Protein AF-A0A933TA03-F1 (afdb_monomer_lite)

Radius of gyration: 26.17 Å; chains: 1; bounding box: 77×54×51 Å

Sequence (218 aa):
MRRMTSILCLAAALLAACGEETRNGQLTLAGSNPLKLADESGKVVEFLAGPTKVVFSAESSRRFKVSVSQGQDKQATFSGQAPAGSGWNFTLRGKDIGQQVDLASDHKVEFVGRPWRTIRDGGPCGFNGRMVIEEEYQTCNEDWRVDFADSASAQPVGTFRSKRDNLTCLIYSRDLYCRDYGPNPPYPPYPHYPRRLSSAEDSVKKLNDLGVSGIKFD

Structure (mmCIF, N/CA/C/O backbone):
data_AF-A0A933TA03-F1
#
_entry.id   AF-A0A933TA03-F1
#
loop_
_atom_site.group_PDB
_atom_site.id
_atom_site.type_symbol
_atom_site.label_atom_id
_atom_site.label_alt_id
_atom_site.label_comp_id
_atom_site.label_asym_id
_atom_site.label_entity_id
_atom_site.label_seq_id
_atom_site.pdbx_PDB_ins_code
_atom_site.Cartn_x
_atom_site.Cartn_y
_atom_site.Cartn_z
_atom_site.occupancy
_atom_site.B_iso_or_equiv
_atom_site.auth_seq_id
_atom_site.auth_comp_id
_atom_site.auth_asym_id
_atom_site.auth_atom_id
_atom_site.pdbx_PDB_model_num
ATOM 1 N N . MET A 1 1 ? 16.386 40.541 -5.235 1.00 29.45 1 MET A N 1
ATOM 2 C CA . MET A 1 1 ? 15.579 40.123 -6.406 1.00 29.45 1 MET A CA 1
ATOM 3 C C . MET A 1 1 ? 16.265 38.925 -7.058 1.00 29.45 1 MET A C 1
ATOM 5 O O . MET A 1 1 ? 17.446 39.060 -7.309 1.00 29.45 1 MET A O 1
ATOM 9 N N . ARG A 1 2 ? 15.533 37.805 -7.259 1.00 30.67 2 ARG A N 1
ATOM 10 C CA . ARG A 1 2 ? 15.624 36.771 -8.339 1.00 30.67 2 ARG A CA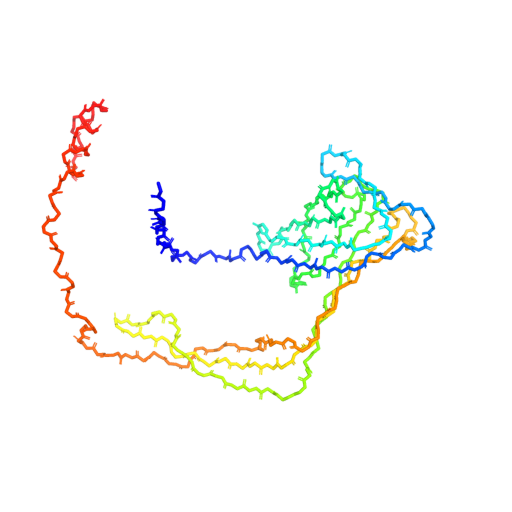 1
ATOM 11 C C . ARG A 1 2 ? 17.042 36.329 -8.803 1.00 30.67 2 ARG A C 1
ATOM 13 O O . ARG A 1 2 ? 17.803 37.172 -9.227 1.00 30.67 2 ARG A O 1
ATOM 20 N N . ARG A 1 3 ? 17.448 35.055 -8.924 1.00 24.83 3 ARG A N 1
ATOM 21 C CA . ARG A 1 3 ? 16.769 33.760 -9.152 1.00 24.83 3 ARG A CA 1
ATOM 22 C C . ARG A 1 3 ? 17.805 32.607 -9.058 1.00 24.83 3 ARG A C 1
ATOM 24 O O . ARG A 1 3 ? 18.937 32.786 -9.481 1.00 24.83 3 ARG A O 1
ATOM 31 N N . MET A 1 4 ? 17.307 31.433 -8.650 1.00 24.56 4 MET A N 1
ATOM 32 C CA . MET A 1 4 ? 17.626 30.062 -9.111 1.00 24.56 4 MET A CA 1
ATOM 33 C C . MET A 1 4 ? 18.979 29.398 -8.777 1.00 24.56 4 MET A C 1
ATOM 35 O O . MET A 1 4 ? 19.958 29.457 -9.511 1.00 24.56 4 MET A O 1
ATOM 39 N N . THR A 1 5 ? 18.913 28.626 -7.692 1.00 30.41 5 THR A N 1
ATOM 40 C CA . THR A 1 5 ? 19.699 27.443 -7.321 1.00 30.41 5 THR A CA 1
ATOM 41 C C . THR A 1 5 ? 19.665 26.346 -8.396 1.00 30.41 5 THR A C 1
ATOM 43 O O . THR A 1 5 ? 18.595 25.964 -8.861 1.00 30.41 5 THR A O 1
ATOM 46 N N . SER A 1 6 ? 20.830 25.791 -8.743 1.00 29.97 6 SER A N 1
ATOM 47 C CA . SER A 1 6 ? 20.962 24.535 -9.498 1.00 29.97 6 SER A CA 1
ATOM 48 C C . SER A 1 6 ? 21.699 23.517 -8.628 1.00 29.97 6 SER A C 1
ATOM 50 O O . SER A 1 6 ? 22.906 23.625 -8.427 1.00 29.97 6 SER A O 1
ATOM 52 N N . ILE A 1 7 ? 20.954 22.559 -8.077 1.00 32.94 7 ILE A N 1
ATOM 53 C CA . ILE A 1 7 ? 21.478 21.351 -7.430 1.00 32.94 7 ILE A CA 1
ATOM 54 C C . ILE A 1 7 ? 21.485 20.282 -8.522 1.00 32.94 7 ILE A C 1
ATOM 56 O O . ILE A 1 7 ? 20.420 19.899 -8.999 1.00 32.94 7 ILE A O 1
ATOM 60 N N . LEU A 1 8 ? 22.667 19.849 -8.963 1.00 30.67 8 LEU A N 1
ATOM 61 C CA . LEU A 1 8 ? 22.801 18.782 -9.953 1.00 30.67 8 LEU A CA 1
ATOM 62 C C . LEU A 1 8 ? 23.111 17.468 -9.239 1.00 30.67 8 LEU A C 1
ATOM 64 O O . LEU A 1 8 ? 24.121 17.330 -8.550 1.00 30.67 8 LEU A O 1
ATOM 68 N N . CYS A 1 9 ? 22.165 16.547 -9.399 1.00 26.70 9 CYS A N 1
ATOM 69 C CA . CYS A 1 9 ? 22.105 15.216 -8.829 1.00 26.70 9 CYS A CA 1
ATOM 70 C C . CYS A 1 9 ? 23.353 14.381 -9.130 1.00 26.70 9 CYS A C 1
ATOM 72 O O . CYS A 1 9 ? 23.682 14.123 -10.287 1.00 26.70 9 CYS A O 1
ATOM 74 N N . LEU A 1 10 ? 23.957 13.865 -8.064 1.00 28.89 10 LEU A N 1
ATOM 75 C CA . LEU A 1 10 ? 24.802 12.682 -8.085 1.00 28.89 10 LEU A CA 1
ATOM 76 C C . LEU A 1 10 ? 23.979 11.550 -7.450 1.00 28.89 10 LEU A C 1
ATOM 78 O O . LEU A 1 10 ? 23.719 11.590 -6.252 1.00 28.89 10 LEU A O 1
ATOM 82 N N . ALA A 1 11 ? 23.528 10.573 -8.235 1.00 26.27 11 ALA A N 1
ATOM 83 C CA . ALA A 1 11 ? 22.917 9.355 -7.699 1.00 26.27 11 ALA A CA 1
ATOM 84 C C . ALA A 1 11 ? 23.093 8.192 -8.683 1.00 26.27 11 ALA A C 1
ATOM 86 O O . ALA A 1 11 ? 22.160 7.761 -9.352 1.00 26.27 11 ALA A O 1
ATOM 87 N N . ALA A 1 12 ? 24.320 7.682 -8.764 1.00 29.64 12 ALA A N 1
ATOM 88 C CA . ALA A 1 12 ? 24.554 6.288 -9.108 1.00 29.64 12 ALA A CA 1
ATOM 89 C C . ALA A 1 12 ? 24.634 5.518 -7.786 1.00 29.64 12 ALA A C 1
ATOM 91 O O . ALA A 1 12 ? 25.703 5.350 -7.209 1.00 29.64 12 ALA A O 1
ATOM 92 N N . ALA A 1 13 ? 23.471 5.118 -7.283 1.00 25.44 13 ALA A N 1
ATOM 93 C CA . ALA A 1 13 ? 23.353 4.143 -6.218 1.00 25.44 13 ALA A CA 1
ATOM 94 C C . ALA A 1 13 ? 22.486 3.005 -6.757 1.00 25.44 13 ALA A C 1
ATOM 96 O O . ALA A 1 13 ? 21.284 3.170 -6.954 1.00 25.44 13 ALA A O 1
ATOM 97 N N . LEU A 1 14 ? 23.106 1.846 -6.990 1.00 29.50 14 LEU A N 1
ATOM 98 C CA . LEU A 1 14 ? 22.431 0.550 -6.936 1.00 29.50 14 LEU A CA 1
ATOM 99 C C . LEU A 1 14 ? 22.013 0.320 -5.476 1.00 29.50 14 LEU A C 1
ATOM 101 O O . LEU A 1 14 ? 22.598 -0.472 -4.747 1.00 29.50 14 LEU A O 1
ATOM 105 N N . LEU A 1 15 ? 21.034 1.095 -5.023 1.00 27.31 15 LEU A N 1
ATOM 106 C CA . LEU A 1 15 ? 20.207 0.725 -3.895 1.00 27.31 15 LEU A CA 1
ATOM 107 C C . LEU A 1 15 ? 19.152 -0.201 -4.483 1.00 27.31 15 LEU A C 1
ATOM 109 O O . LEU A 1 15 ? 18.519 0.141 -5.483 1.00 27.31 15 LEU A O 1
ATOM 113 N N . ALA A 1 16 ? 18.946 -1.360 -3.862 1.00 35.09 16 ALA A N 1
ATOM 114 C CA . ALA A 1 16 ? 17.617 -1.943 -3.855 1.00 35.09 16 ALA A CA 1
ATOM 115 C C . ALA A 1 16 ? 16.686 -0.789 -3.484 1.00 35.09 16 ALA A C 1
ATOM 117 O O . ALA A 1 16 ? 16.759 -0.288 -2.362 1.00 35.09 16 ALA A O 1
ATOM 118 N N . ALA A 1 17 ? 15.961 -0.255 -4.466 1.00 36.03 17 ALA A N 1
ATOM 119 C CA . ALA A 1 17 ? 15.061 0.844 -4.219 1.00 36.03 17 ALA A CA 1
ATOM 120 C C . ALA A 1 17 ? 14.064 0.296 -3.208 1.00 36.03 17 ALA A C 1
ATOM 122 O O . ALA A 1 17 ? 13.239 -0.557 -3.532 1.00 36.03 17 ALA A O 1
ATOM 123 N N . CYS A 1 18 ? 14.212 0.734 -1.963 1.00 48.22 18 CYS A N 1
ATOM 124 C CA . CYS A 1 18 ? 13.146 0.741 -0.994 1.00 48.22 18 CYS A CA 1
ATOM 125 C C . CYS A 1 18 ? 12.031 1.559 -1.646 1.00 48.22 18 CYS A C 1
ATOM 127 O O . CYS A 1 18 ? 12.030 2.786 -1.584 1.00 48.22 18 CYS A O 1
ATOM 129 N N . GLY A 1 19 ? 11.201 0.882 -2.440 1.00 66.06 19 GLY A N 1
ATOM 130 C CA . GLY A 1 19 ? 10.174 1.515 -3.241 1.00 66.06 19 GLY A CA 1
ATOM 131 C C . GLY A 1 19 ? 9.177 2.141 -2.290 1.00 66.06 19 GLY A C 1
ATOM 132 O O . GLY A 1 19 ? 8.655 1.457 -1.411 1.00 66.06 19 GLY A O 1
ATOM 133 N N . GLU A 1 20 ? 8.958 3.441 -2.428 1.00 76.00 20 GLU A N 1
ATOM 134 C CA . GLU A 1 20 ? 7.795 4.079 -1.838 1.00 76.00 20 GLU A CA 1
ATOM 135 C C . GLU A 1 20 ? 6.680 4.068 -2.879 1.00 76.00 20 GLU A C 1
ATOM 137 O O . GLU A 1 20 ? 6.852 4.517 -4.013 1.00 76.00 20 GLU A O 1
ATOM 142 N N . GLU A 1 21 ? 5.528 3.548 -2.488 1.00 82.62 21 GLU A N 1
ATOM 143 C CA . GLU A 1 21 ? 4.334 3.480 -3.300 1.00 82.62 21 GLU A CA 1
ATOM 144 C C . GLU A 1 21 ? 3.210 4.238 -2.603 1.00 82.62 21 GLU A C 1
ATOM 146 O O . GLU A 1 21 ? 2.818 3.940 -1.481 1.00 82.62 21 GLU A O 1
ATOM 151 N N . THR A 1 22 ? 2.669 5.246 -3.280 1.00 88.44 22 THR A N 1
ATOM 152 C CA . THR A 1 22 ? 1.564 6.053 -2.762 1.00 88.44 22 THR A CA 1
ATOM 153 C C . THR A 1 22 ? 0.273 5.738 -3.515 1.00 88.44 22 THR A C 1
ATOM 155 O O . THR A 1 22 ? 0.234 5.724 -4.751 1.00 88.44 22 THR A O 1
ATOM 158 N N . ARG A 1 23 ? -0.817 5.568 -2.762 1.00 90.56 23 ARG A N 1
ATOM 159 C CA . ARG A 1 23 ? -2.175 5.340 -3.261 1.00 90.56 23 ARG A CA 1
ATOM 160 C C . ARG A 1 23 ? -3.143 6.355 -2.672 1.00 90.56 23 ARG A C 1
ATOM 162 O O . ARG A 1 23 ? -3.188 6.561 -1.465 1.00 90.56 23 ARG A O 1
ATOM 169 N N . ASN A 1 24 ? -3.950 6.962 -3.534 1.00 93.75 24 ASN A N 1
ATOM 170 C CA . ASN A 1 24 ? -5.091 7.780 -3.130 1.00 93.75 24 ASN A CA 1
ATOM 171 C C . ASN A 1 24 ? -6.366 7.002 -3.436 1.00 93.75 24 ASN A C 1
ATOM 173 O O . ASN A 1 24 ? -6.471 6.383 -4.496 1.00 93.75 24 ASN A O 1
ATOM 177 N N . GLY A 1 25 ? -7.329 7.039 -2.533 1.00 94.25 25 GLY A N 1
ATOM 178 C CA . GLY A 1 25 ? -8.548 6.262 -2.669 1.00 94.25 25 GLY A CA 1
ATOM 179 C C . GLY A 1 25 ? -9.630 6.715 -1.705 1.00 94.25 25 GLY A C 1
ATOM 180 O O . GLY A 1 25 ? -9.548 7.783 -1.096 1.00 94.25 25 GLY A O 1
ATOM 181 N N . GLN A 1 26 ? -10.651 5.881 -1.575 1.00 96.19 26 GLN A N 1
ATOM 182 C CA . GLN A 1 26 ? -11.806 6.141 -0.732 1.00 96.19 26 GLN A CA 1
ATOM 183 C C . GLN A 1 26 ? -11.879 5.084 0.369 1.00 96.19 26 GLN A C 1
ATOM 185 O O . GLN A 1 26 ? -11.922 3.887 0.079 1.00 96.19 26 GLN A O 1
ATOM 190 N N . LEU A 1 27 ? -11.922 5.528 1.627 1.00 96.62 27 LEU A N 1
ATOM 191 C CA . LEU A 1 27 ? -12.270 4.679 2.762 1.00 96.62 27 LEU A CA 1
ATOM 192 C C . LEU A 1 27 ? -13.792 4.617 2.886 1.00 96.62 27 LEU A C 1
ATOM 194 O O . LEU A 1 27 ? -14.465 5.648 2.964 1.00 96.62 27 LEU A O 1
ATOM 198 N N . THR A 1 28 ? -14.320 3.401 2.920 1.00 96.38 28 THR A N 1
ATOM 199 C CA . THR A 1 28 ? -15.723 3.098 3.208 1.00 96.38 28 THR A CA 1
ATOM 200 C C . THR A 1 28 ? -15.783 2.332 4.520 1.00 96.38 28 THR A C 1
ATOM 202 O O . THR A 1 28 ? -14.994 1.412 4.720 1.00 96.38 28 THR A O 1
ATOM 205 N N . LEU A 1 29 ? -16.696 2.704 5.414 1.00 96.06 29 LEU A N 1
ATOM 206 C CA . LEU A 1 29 ? -16.880 2.033 6.700 1.00 96.06 29 LEU A CA 1
ATOM 207 C C . LEU A 1 29 ? -18.120 1.144 6.641 1.00 96.06 29 LEU A C 1
ATOM 209 O O . LEU A 1 29 ? -19.116 1.510 6.019 1.00 96.06 29 LEU A O 1
ATOM 213 N N . ALA A 1 30 ? -18.054 -0.023 7.280 1.00 93.31 30 ALA A N 1
ATOM 214 C CA . ALA A 1 30 ? -19.163 -0.976 7.315 1.00 93.31 30 ALA A CA 1
ATOM 215 C C . ALA A 1 30 ? -20.342 -0.488 8.187 1.00 93.31 30 ALA A C 1
ATOM 217 O O . ALA A 1 30 ? -21.447 -1.013 8.079 1.00 93.31 30 ALA A O 1
ATOM 218 N N . GLY A 1 31 ? -20.127 0.534 9.023 1.00 87.81 31 GLY A N 1
ATOM 219 C CA . GLY A 1 31 ? -21.156 1.183 9.834 1.00 87.81 31 GLY A CA 1
ATOM 220 C C . GLY A 1 31 ? -20.911 2.686 9.995 1.00 87.81 31 GLY A C 1
ATOM 221 O O . GLY A 1 31 ? -20.019 3.255 9.370 1.00 87.81 31 GLY A O 1
ATOM 222 N N . SER A 1 32 ? -21.697 3.333 10.857 1.00 81.81 32 SER A N 1
ATOM 223 C CA . SER A 1 32 ? -21.663 4.795 11.054 1.00 81.81 32 SER A CA 1
ATOM 224 C C . SER A 1 32 ? -20.585 5.289 12.028 1.00 81.81 32 SER A C 1
ATOM 226 O O . SER A 1 32 ? -20.480 6.491 12.264 1.00 81.81 32 SER A O 1
ATOM 228 N N . ASN A 1 33 ? -19.804 4.385 12.621 1.00 87.88 33 ASN A N 1
ATOM 229 C CA . ASN A 1 33 ? -18.791 4.730 13.616 1.00 87.88 33 ASN A CA 1
ATOM 230 C C . ASN A 1 33 ? -17.429 4.974 12.957 1.00 87.88 33 ASN A C 1
ATOM 232 O O . ASN A 1 33 ? -17.103 4.273 12.000 1.00 87.88 33 ASN A O 1
ATOM 236 N N . PRO A 1 34 ? -16.612 5.913 13.473 1.00 91.69 34 PRO A N 1
ATOM 237 C CA . PRO A 1 34 ? -15.247 6.095 12.998 1.00 91.69 34 PRO A CA 1
ATOM 238 C C . PRO A 1 34 ? -14.413 4.825 13.197 1.00 91.69 34 PRO A C 1
ATOM 240 O O . PRO A 1 34 ? -14.518 4.147 14.220 1.00 91.69 34 PRO A O 1
ATOM 243 N N . LEU A 1 35 ? -13.530 4.553 12.240 1.00 93.50 35 LEU A N 1
ATOM 244 C CA . LEU A 1 35 ? -12.478 3.553 12.369 1.00 93.50 35 LEU A CA 1
ATOM 245 C C . LEU A 1 35 ? -11.372 4.112 13.269 1.00 93.50 35 LEU A C 1
ATOM 247 O O . LEU A 1 35 ? -10.827 5.180 12.990 1.00 93.50 35 LEU A O 1
ATOM 251 N N . LYS A 1 36 ? -11.016 3.389 14.330 1.00 92.50 36 LYS A N 1
ATOM 252 C CA . LYS A 1 36 ? -9.945 3.787 15.251 1.00 92.50 36 LYS A CA 1
ATOM 253 C C . LYS A 1 36 ? -8.712 2.934 15.011 1.00 92.50 36 LYS A C 1
ATOM 255 O O . LYS A 1 36 ? -8.789 1.712 15.081 1.00 92.50 36 LYS A O 1
ATOM 260 N N . LEU A 1 37 ? -7.584 3.584 14.753 1.00 92.69 37 LEU A N 1
ATOM 261 C CA . LEU A 1 37 ? -6.282 2.936 14.615 1.00 92.69 37 LEU A CA 1
ATOM 262 C C . LEU A 1 37 ? -5.320 3.609 15.589 1.00 92.69 37 LEU A C 1
ATOM 264 O O . LEU A 1 37 ? -5.265 4.837 15.605 1.00 92.69 37 LEU A O 1
ATOM 268 N N . ALA A 1 38 ? -4.569 2.855 16.386 1.00 90.94 38 ALA A N 1
ATOM 269 C CA . ALA A 1 38 ? -3.429 3.413 17.102 1.00 90.94 38 ALA A CA 1
ATOM 270 C C . ALA A 1 38 ? -2.155 3.219 16.269 1.00 90.94 38 ALA A C 1
ATOM 272 O O . ALA A 1 38 ? -1.981 2.203 15.608 1.00 90.94 38 ALA A O 1
ATOM 273 N N . ASP A 1 39 ? -1.272 4.205 16.228 1.00 86.06 39 ASP A N 1
ATOM 274 C CA . ASP A 1 39 ? 0.023 4.029 15.568 1.00 86.06 39 ASP A CA 1
ATOM 275 C C . ASP A 1 39 ? 1.012 3.256 16.464 1.00 86.06 39 ASP A C 1
ATOM 277 O O . ASP A 1 39 ? 0.696 2.873 17.594 1.00 86.06 39 ASP A O 1
ATOM 281 N N . GLU A 1 40 ? 2.231 3.031 15.968 1.00 83.00 40 GLU A N 1
ATOM 282 C CA . GLU A 1 40 ? 3.327 2.389 16.719 1.00 83.00 40 GLU A CA 1
ATOM 283 C C . GLU A 1 40 ? 3.670 3.073 18.053 1.00 83.00 40 GLU A C 1
ATOM 285 O O . GLU A 1 40 ? 4.245 2.440 18.937 1.00 83.00 40 GLU A O 1
ATOM 290 N N . SER A 1 41 ? 3.330 4.357 18.218 1.00 86.38 41 SER A N 1
ATOM 291 C CA . SER A 1 41 ? 3.548 5.103 19.462 1.00 86.38 41 SER A CA 1
ATOM 292 C C . SER A 1 41 ? 2.402 4.944 20.469 1.00 86.38 41 SER A C 1
ATOM 294 O O . SER A 1 41 ? 2.466 5.488 21.570 1.00 86.38 41 SER A O 1
ATOM 296 N N . GLY A 1 42 ? 1.347 4.205 20.105 1.00 87.31 42 GLY A N 1
ATOM 297 C CA . GLY A 1 42 ? 0.127 4.051 20.896 1.00 87.31 42 GLY A CA 1
ATOM 298 C C . GLY A 1 42 ? -0.845 5.226 20.761 1.00 87.31 42 GLY A C 1
ATOM 299 O O . GLY A 1 42 ? -1.865 5.262 21.453 1.00 87.31 42 GLY A O 1
ATOM 300 N N . LYS A 1 43 ? -0.574 6.191 19.873 1.00 90.25 43 LYS A N 1
ATOM 301 C CA . LYS A 1 43 ? -1.475 7.319 19.631 1.00 90.25 43 LYS A CA 1
ATOM 302 C C . LYS A 1 43 ? -2.669 6.850 18.811 1.00 90.25 43 LYS A C 1
ATOM 304 O O . LYS A 1 43 ? -2.513 6.429 17.669 1.00 90.25 43 LYS A O 1
ATOM 309 N N . VAL A 1 44 ? -3.869 6.994 19.368 1.00 92.75 44 VAL A N 1
ATOM 310 C CA . VAL A 1 44 ? -5.128 6.684 18.677 1.00 92.75 44 VAL A CA 1
ATOM 311 C C . VAL A 1 44 ? -5.494 7.794 17.689 1.00 92.75 44 VAL A C 1
ATOM 313 O O . VAL A 1 44 ? -5.491 8.978 18.030 1.00 92.75 44 VAL A O 1
ATOM 316 N N . VAL A 1 45 ? -5.847 7.397 16.469 1.00 93.56 45 VAL A N 1
ATOM 317 C CA . VAL A 1 45 ? -6.292 8.250 15.365 1.00 93.56 45 VAL A CA 1
ATOM 318 C C . VAL A 1 45 ? -7.638 7.742 14.852 1.00 93.56 45 VAL A C 1
ATOM 320 O O . VAL A 1 45 ? -7.828 6.545 14.635 1.00 93.56 45 VAL A O 1
ATOM 323 N N . GLU A 1 46 ? -8.579 8.664 14.648 1.00 94.12 46 GLU A N 1
ATOM 324 C CA . GLU A 1 46 ? -9.944 8.349 14.221 1.00 94.12 46 GLU A CA 1
ATOM 325 C C . GLU A 1 46 ? -10.190 8.738 12.756 1.00 94.12 46 GLU A C 1
ATOM 327 O O . GLU A 1 46 ? -10.104 9.908 12.364 1.00 94.12 46 GLU A O 1
ATOM 332 N N . PHE A 1 47 ? -10.559 7.749 11.948 1.00 94.50 47 PHE A N 1
ATOM 333 C CA . PHE A 1 47 ? -10.852 7.872 10.526 1.00 94.50 47 PHE A CA 1
ATOM 334 C C . PHE A 1 47 ? -12.356 7.794 10.279 1.00 94.50 47 PHE A C 1
ATOM 336 O O . PHE A 1 47 ? -13.051 6.941 10.825 1.00 94.50 47 PHE A O 1
ATOM 343 N N . LEU A 1 48 ? -12.864 8.673 9.420 1.00 94.50 48 LEU A N 1
ATOM 344 C CA . LEU A 1 48 ? -14.240 8.613 8.923 1.00 94.50 48 LEU A CA 1
ATOM 345 C C . LEU A 1 48 ? -14.237 8.106 7.481 1.00 94.50 48 LEU A C 1
ATOM 347 O O . LEU A 1 48 ? -13.204 8.157 6.811 1.00 94.50 48 LEU A O 1
ATOM 351 N N . ALA A 1 49 ? -15.386 7.657 6.976 1.00 94.75 49 ALA A N 1
ATOM 352 C CA . ALA A 1 49 ? -15.521 7.380 5.548 1.00 94.75 49 ALA A CA 1
ATOM 353 C C . ALA A 1 49 ? -15.164 8.645 4.745 1.00 94.75 49 ALA A C 1
ATOM 355 O O . ALA A 1 49 ? -15.615 9.743 5.076 1.00 94.75 49 ALA A O 1
ATOM 356 N N . GLY A 1 50 ? -14.321 8.519 3.721 1.00 94.56 50 GLY A N 1
ATOM 357 C CA . GLY A 1 50 ? -13.816 9.693 3.014 1.00 94.56 50 GLY A CA 1
ATOM 358 C C . GLY A 1 50 ? -12.557 9.465 2.178 1.00 94.56 50 GLY A C 1
ATOM 359 O O . GLY A 1 50 ? -11.971 8.373 2.202 1.00 94.56 50 GLY A O 1
ATOM 360 N N . PRO A 1 51 ? -12.105 10.524 1.482 1.00 96.12 51 PRO A N 1
ATOM 361 C CA . PRO A 1 51 ? -10.828 10.537 0.787 1.00 96.12 51 PRO A CA 1
ATOM 362 C C . PRO A 1 51 ? -9.702 10.158 1.742 1.00 96.12 51 PRO A C 1
ATOM 364 O O . PRO A 1 51 ? -9.571 10.721 2.831 1.00 96.12 51 PRO A O 1
ATOM 367 N N . THR A 1 52 ? -8.918 9.171 1.338 1.00 96.75 52 THR A N 1
ATOM 368 C CA . THR A 1 52 ? -7.863 8.572 2.151 1.00 96.75 52 THR A CA 1
ATOM 369 C C . THR A 1 52 ? -6.644 8.338 1.273 1.00 96.75 52 THR A C 1
ATOM 371 O O . THR A 1 52 ? -6.754 8.054 0.078 1.00 96.75 52 THR A O 1
ATOM 374 N N . LYS A 1 53 ? -5.466 8.470 1.864 1.00 95.31 53 LYS A N 1
ATOM 375 C CA . LYS A 1 53 ? -4.185 8.165 1.244 1.00 95.31 53 LYS A CA 1
ATOM 376 C C . LYS A 1 53 ? -3.547 7.013 2.007 1.00 95.31 53 LYS A C 1
ATOM 378 O O . LYS A 1 53 ? -3.540 7.016 3.234 1.00 95.31 53 LYS A O 1
ATOM 383 N N . VAL A 1 54 ? -3.009 6.041 1.284 1.00 92.56 54 VAL A N 1
ATOM 384 C CA . VAL A 1 54 ? -2.196 4.962 1.844 1.00 92.56 54 VAL A CA 1
ATOM 385 C C . VAL A 1 54 ? -0.823 5.019 1.191 1.00 92.56 54 VAL A C 1
ATOM 387 O O . VAL A 1 54 ? -0.717 5.093 -0.032 1.00 92.56 54 VAL A O 1
ATOM 390 N N . VAL A 1 55 ? 0.226 5.049 2.003 1.00 91.00 55 VAL A N 1
ATOM 391 C CA . VAL A 1 55 ? 1.620 5.035 1.553 1.00 91.00 55 VAL A CA 1
ATOM 392 C C . VAL A 1 55 ? 2.259 3.751 2.045 1.00 91.00 55 VAL A C 1
ATOM 394 O O . VAL A 1 55 ? 2.190 3.456 3.235 1.00 91.00 55 VAL A O 1
ATOM 397 N N . PHE A 1 56 ? 2.876 3.011 1.137 1.00 86.31 56 PHE A N 1
ATOM 398 C CA . PHE A 1 56 ? 3.661 1.820 1.412 1.00 86.31 56 PHE A CA 1
ATOM 399 C C . PHE A 1 56 ? 5.128 2.151 1.172 1.00 86.31 56 PHE A C 1
ATOM 401 O O . PHE A 1 56 ? 5.474 2.730 0.147 1.00 86.31 56 PHE A O 1
ATOM 408 N N . SER A 1 57 ? 6.005 1.792 2.095 1.00 84.50 57 SER A N 1
ATOM 409 C CA . SER A 1 57 ? 7.444 2.007 1.947 1.00 84.50 57 SER A CA 1
ATOM 410 C C . SER A 1 57 ? 8.162 0.721 2.297 1.00 84.50 57 SER A C 1
ATOM 412 O O . SER A 1 57 ? 7.970 0.190 3.387 1.00 84.50 57 SER A O 1
ATOM 414 N N . ALA A 1 58 ? 8.989 0.198 1.400 1.00 80.81 58 ALA A N 1
ATOM 415 C CA . ALA A 1 58 ? 9.854 -0.919 1.751 1.00 80.81 58 ALA A CA 1
ATOM 416 C C . ALA A 1 58 ? 10.985 -0.408 2.659 1.00 80.81 58 ALA A C 1
ATOM 418 O O . ALA A 1 58 ? 11.573 0.633 2.396 1.00 80.81 58 ALA A O 1
ATOM 419 N N . GLU A 1 59 ? 11.298 -1.126 3.730 1.00 77.81 59 GLU A N 1
ATOM 420 C CA . GLU A 1 59 ? 12.472 -0.858 4.577 1.00 77.81 59 GLU A CA 1
ATOM 421 C C . GLU A 1 59 ? 13.598 -1.857 4.292 1.00 77.81 59 GLU A C 1
ATOM 423 O O . GLU A 1 59 ? 14.778 -1.574 4.478 1.00 77.81 59 GLU A O 1
ATOM 428 N N . SER A 1 60 ? 13.227 -3.054 3.840 1.00 74.81 60 SER A N 1
ATOM 429 C CA . SER A 1 60 ? 14.131 -4.079 3.329 1.00 74.81 60 SER A CA 1
ATOM 430 C C . SER A 1 60 ? 13.365 -4.990 2.367 1.00 74.81 60 SER A C 1
ATOM 432 O O . SER A 1 60 ? 12.206 -4.734 2.054 1.00 74.81 60 SER A O 1
ATOM 434 N N . SER A 1 61 ? 13.970 -6.100 1.934 1.00 70.69 61 SER A N 1
ATOM 435 C CA . SER A 1 61 ? 13.301 -7.086 1.070 1.00 70.69 61 SER A CA 1
ATOM 436 C C . SER A 1 61 ? 12.024 -7.689 1.668 1.00 70.69 61 SER A C 1
ATOM 438 O O . SER A 1 61 ? 11.250 -8.310 0.944 1.00 70.69 61 SER A O 1
ATOM 440 N N . ARG A 1 62 ? 11.812 -7.556 2.985 1.00 74.25 62 ARG A N 1
ATOM 441 C CA . ARG A 1 62 ? 10.638 -8.108 3.674 1.00 74.25 62 ARG A CA 1
ATOM 442 C C . ARG A 1 62 ? 9.969 -7.154 4.647 1.00 74.25 62 ARG A C 1
ATOM 444 O O . ARG A 1 62 ? 8.796 -7.362 4.934 1.00 74.25 62 ARG A O 1
ATOM 451 N N . ARG A 1 63 ? 10.686 -6.173 5.200 1.00 83.56 63 ARG A N 1
ATOM 452 C CA . ARG A 1 63 ? 10.096 -5.188 6.116 1.00 83.56 63 ARG A CA 1
ATOM 453 C C . ARG A 1 63 ? 9.502 -4.042 5.325 1.00 83.56 63 ARG A C 1
ATOM 455 O O . ARG A 1 63 ? 10.110 -3.593 4.356 1.00 83.56 63 ARG A O 1
ATOM 462 N N . PHE A 1 64 ? 8.344 -3.578 5.756 1.00 86.44 64 PHE A N 1
ATOM 463 C CA . PHE A 1 64 ? 7.658 -2.460 5.135 1.00 86.44 64 PHE A CA 1
ATOM 464 C C . PHE A 1 64 ? 7.020 -1.570 6.194 1.00 86.44 64 PHE A C 1
ATOM 466 O O . PHE A 1 64 ? 6.722 -2.011 7.303 1.00 86.44 64 PHE A O 1
ATOM 473 N N . LYS A 1 65 ? 6.746 -0.336 5.796 1.00 90.81 65 LYS A N 1
ATOM 474 C CA . LYS A 1 65 ? 5.952 0.635 6.527 1.00 90.81 65 LYS A CA 1
ATOM 475 C C . LYS A 1 65 ? 4.679 0.939 5.749 1.00 90.81 65 LYS A C 1
ATOM 477 O O . LYS A 1 65 ? 4.717 1.048 4.524 1.00 90.81 65 LYS A O 1
ATOM 482 N N . VAL A 1 66 ? 3.564 1.087 6.452 1.00 91.12 66 VAL A N 1
ATOM 483 C CA . VAL A 1 66 ? 2.283 1.539 5.901 1.00 91.12 66 VAL A CA 1
ATOM 484 C C . VAL A 1 66 ? 1.844 2.770 6.667 1.00 91.12 66 VAL A C 1
ATOM 486 O O . VAL A 1 66 ? 1.728 2.727 7.888 1.00 91.12 66 VAL A O 1
ATOM 489 N N . SER A 1 67 ? 1.556 3.856 5.963 1.00 93.38 67 SER A N 1
ATOM 490 C CA . SER A 1 67 ? 0.893 5.027 6.531 1.00 93.38 67 SER A CA 1
ATOM 491 C C . SER A 1 67 ? -0.488 5.175 5.918 1.00 93.38 67 SER A C 1
ATOM 493 O O . SER A 1 67 ? -0.612 5.279 4.701 1.00 93.38 67 SER A O 1
ATOM 495 N N . VAL A 1 68 ? -1.520 5.236 6.754 1.00 94.56 68 VAL A N 1
ATOM 496 C CA . VAL A 1 68 ? -2.891 5.563 6.349 1.00 94.56 68 VAL A CA 1
ATOM 497 C C . VAL A 1 68 ? -3.183 6.982 6.813 1.00 94.56 68 VAL A C 1
ATOM 499 O O . VAL A 1 68 ? -2.985 7.294 7.989 1.00 94.56 68 VAL A O 1
ATOM 502 N N . SER A 1 69 ? -3.641 7.854 5.915 1.00 96.25 69 SER A N 1
ATOM 503 C CA . SER A 1 69 ? -3.980 9.232 6.261 1.00 96.25 69 SER A CA 1
ATOM 504 C C . SER A 1 69 ? -5.267 9.750 5.627 1.00 96.25 69 SER A C 1
ATOM 506 O O . SER A 1 69 ? -5.609 9.438 4.489 1.00 96.25 69 SER A O 1
ATOM 508 N N . GLN A 1 70 ? -5.979 10.584 6.383 1.00 95.00 70 GLN A N 1
ATOM 509 C CA . GLN A 1 70 ? -7.144 11.351 5.948 1.00 95.00 70 GLN A CA 1
ATOM 510 C C . GLN A 1 70 ? -6.880 12.831 6.253 1.00 95.00 70 GLN A C 1
ATOM 512 O O . GLN A 1 70 ? -7.199 13.335 7.328 1.00 95.00 70 GLN A O 1
ATOM 517 N N . GLY A 1 71 ? -6.257 13.530 5.303 1.00 91.19 71 GLY A N 1
ATOM 518 C CA . GLY A 1 71 ? -5.742 14.883 5.530 1.00 91.19 71 GLY A CA 1
ATOM 519 C C . GLY A 1 71 ? -4.434 14.888 6.331 1.00 91.19 71 GLY A C 1
ATOM 520 O O . GLY A 1 71 ? -3.743 13.873 6.402 1.00 91.19 71 GLY A O 1
ATOM 521 N N . GLN A 1 72 ? -4.073 16.046 6.892 1.00 88.00 72 GLN A N 1
ATOM 522 C CA . GLN A 1 72 ? -2.799 16.231 7.603 1.00 88.00 72 GLN A CA 1
ATOM 523 C C . GLN A 1 72 ? -2.857 15.803 9.078 1.00 88.00 72 GLN A C 1
ATOM 525 O O . GLN A 1 72 ? -1.864 15.308 9.601 1.00 88.00 72 GLN A O 1
ATOM 530 N N . ASP A 1 73 ? -4.014 15.934 9.731 1.00 88.38 73 ASP A N 1
ATOM 531 C CA . ASP A 1 73 ? -4.134 15.701 11.180 1.00 88.38 73 ASP A CA 1
ATOM 532 C C . ASP A 1 73 ? -4.405 14.237 11.548 1.00 88.38 73 ASP A C 1
ATOM 534 O O . ASP A 1 73 ? -4.185 13.814 12.686 1.00 88.38 73 ASP A O 1
ATOM 538 N N . LYS A 1 74 ? -4.894 13.448 10.586 1.00 94.12 74 LYS A N 1
ATOM 539 C CA . LYS A 1 74 ? -5.256 12.043 10.780 1.00 94.12 74 LYS A CA 1
ATOM 540 C C . LYS A 1 74 ? -4.294 11.169 10.005 1.00 94.12 74 LYS A C 1
ATOM 542 O O . LYS A 1 74 ? -4.522 10.889 8.832 1.00 94.12 74 LYS A O 1
ATOM 547 N N . GLN A 1 75 ? -3.223 10.746 10.659 1.00 94.81 75 GLN A N 1
ATOM 548 C CA . GLN A 1 75 ? -2.248 9.828 10.090 1.00 94.81 75 GLN A CA 1
ATOM 549 C C . GLN A 1 75 ? -1.885 8.771 11.124 1.00 94.81 75 GLN A C 1
ATOM 551 O O . GLN A 1 75 ? -1.463 9.113 12.224 1.00 94.81 75 GLN A O 1
ATOM 556 N N . ALA A 1 76 ? -2.016 7.505 10.745 1.00 93.81 76 ALA A N 1
ATOM 557 C CA . ALA A 1 76 ? -1.528 6.372 11.514 1.00 93.81 76 ALA A CA 1
ATOM 558 C C . ALA A 1 76 ? -0.465 5.649 10.687 1.00 93.81 76 ALA A C 1
ATOM 560 O O . ALA A 1 76 ? -0.612 5.507 9.470 1.00 93.81 76 ALA A O 1
ATOM 561 N N . THR A 1 77 ? 0.625 5.246 11.335 1.00 93.69 77 THR A N 1
ATOM 562 C CA . THR A 1 77 ? 1.742 4.573 10.672 1.00 93.69 77 THR A CA 1
ATOM 563 C C . THR A 1 77 ? 2.092 3.291 11.404 1.00 93.69 77 THR A C 1
ATOM 565 O O . THR A 1 77 ? 2.104 3.263 12.634 1.00 93.69 77 THR A O 1
ATOM 568 N N . PHE A 1 78 ? 2.367 2.256 10.619 1.00 91.56 78 PHE A N 1
ATOM 569 C CA . PHE A 1 78 ? 2.588 0.895 11.074 1.00 91.56 78 PHE A CA 1
ATOM 570 C C . PHE A 1 78 ? 3.771 0.287 10.338 1.00 91.56 78 PHE A C 1
ATOM 572 O O . PHE A 1 78 ? 3.972 0.551 9.151 1.00 91.56 78 PHE A O 1
ATOM 579 N N . SER A 1 79 ? 4.473 -0.605 11.016 1.00 89.88 79 SER A N 1
ATOM 580 C CA . SER A 1 79 ? 5.577 -1.371 10.468 1.00 89.88 79 SER A CA 1
ATOM 581 C C . SER A 1 79 ? 5.187 -2.835 10.448 1.00 89.88 79 SER A C 1
ATOM 583 O O . SER A 1 79 ? 4.496 -3.340 11.335 1.00 89.88 79 SER A O 1
ATOM 585 N N . GLY A 1 80 ? 5.617 -3.516 9.400 1.00 86.06 80 GLY A N 1
ATOM 586 C CA . GLY A 1 80 ? 5.215 -4.872 9.105 1.00 86.06 80 GLY A CA 1
ATOM 587 C C . GLY A 1 80 ? 6.285 -5.667 8.405 1.00 86.06 80 GLY A C 1
ATOM 588 O O . GLY A 1 80 ? 7.348 -5.170 8.027 1.00 86.06 80 GLY A O 1
ATOM 589 N N . GLN A 1 81 ? 5.964 -6.939 8.208 1.00 84.50 81 GLN A N 1
ATOM 590 C CA . GLN A 1 81 ? 6.782 -7.833 7.418 1.00 84.50 81 GLN A CA 1
ATOM 591 C C . GLN A 1 81 ? 5.913 -8.623 6.445 1.00 84.50 81 GLN A C 1
ATOM 593 O O . GLN A 1 81 ? 4.967 -9.298 6.849 1.00 84.50 81 GLN A O 1
ATOM 598 N N . ALA A 1 82 ? 6.248 -8.550 5.159 1.00 79.44 82 ALA A N 1
ATOM 599 C CA . ALA A 1 82 ? 5.522 -9.253 4.115 1.00 79.44 82 ALA A CA 1
ATOM 600 C C . ALA A 1 82 ? 5.917 -10.743 4.095 1.00 79.44 82 ALA A C 1
ATOM 602 O O . ALA A 1 82 ? 7.074 -11.110 4.397 1.00 79.44 82 ALA A O 1
ATOM 603 N N . PRO A 1 83 ? 4.976 -11.634 3.736 1.00 79.38 83 PRO A N 1
ATOM 604 C CA . PRO A 1 83 ? 5.300 -12.999 3.350 1.00 79.38 83 PRO A CA 1
ATOM 605 C C . PRO A 1 83 ? 6.349 -13.035 2.230 1.00 79.38 83 PRO A C 1
ATOM 607 O O . PRO A 1 83 ? 6.490 -12.109 1.434 1.00 79.38 83 PRO A O 1
ATOM 610 N N . ALA A 1 84 ? 7.125 -14.115 2.165 1.00 73.50 84 ALA A N 1
ATOM 611 C CA . ALA A 1 84 ? 8.086 -14.271 1.080 1.00 73.50 84 ALA A CA 1
ATOM 612 C C . ALA A 1 84 ? 7.349 -14.385 -0.267 1.00 73.50 84 ALA A C 1
ATOM 614 O O . ALA A 1 84 ? 6.412 -15.169 -0.390 1.00 73.50 84 ALA A O 1
ATOM 615 N N . GLY A 1 85 ? 7.781 -13.612 -1.268 1.00 67.12 85 GLY A N 1
ATOM 616 C CA . GLY A 1 85 ? 7.242 -13.679 -2.630 1.00 67.12 85 GLY A CA 1
ATOM 617 C C . GLY A 1 85 ? 5.860 -13.045 -2.837 1.00 67.12 85 GLY A C 1
ATOM 618 O O . GLY A 1 85 ? 5.341 -13.131 -3.943 1.00 67.12 85 GLY A O 1
ATOM 619 N N . SER A 1 86 ? 5.266 -12.391 -1.831 1.00 67.75 86 SER A N 1
ATOM 620 C CA . SER A 1 86 ? 3.930 -11.781 -1.955 1.00 67.75 86 SER A CA 1
ATOM 621 C C . SER A 1 86 ? 3.927 -10.388 -2.598 1.00 67.75 86 SER A C 1
ATOM 623 O O . SER A 1 86 ? 2.863 -9.787 -2.754 1.00 67.75 86 SER A O 1
ATOM 625 N N . GLY A 1 87 ? 5.098 -9.856 -2.966 1.00 76.44 87 GLY A N 1
ATOM 626 C CA . GLY A 1 87 ? 5.230 -8.488 -3.463 1.00 76.44 87 GLY A CA 1
ATOM 627 C C . GLY A 1 87 ? 4.746 -7.492 -2.410 1.00 76.44 87 GLY A C 1
ATOM 628 O O . GLY A 1 87 ? 5.316 -7.423 -1.323 1.00 76.44 87 GLY A O 1
ATOM 629 N N . TRP A 1 88 ? 3.674 -6.763 -2.724 1.00 76.56 88 TRP A N 1
ATOM 630 C CA . TRP A 1 88 ? 3.048 -5.805 -1.812 1.00 76.56 88 TRP A CA 1
ATOM 631 C C . TRP A 1 88 ? 1.750 -6.291 -1.143 1.00 76.56 88 TRP A C 1
ATOM 633 O O . TRP A 1 88 ? 1.084 -5.520 -0.446 1.00 76.56 88 TRP A O 1
ATOM 643 N N . ASN A 1 89 ? 1.396 -7.568 -1.304 1.00 85.94 89 ASN A N 1
ATOM 644 C CA . ASN A 1 89 ? 0.318 -8.169 -0.524 1.00 85.94 89 ASN A CA 1
ATOM 645 C C . ASN A 1 89 ? 0.828 -8.479 0.887 1.00 85.94 89 ASN A C 1
ATOM 647 O O . ASN A 1 89 ? 1.865 -9.133 1.062 1.00 85.94 89 ASN A O 1
ATOM 651 N N . PHE A 1 90 ? 0.097 -8.020 1.898 1.00 87.19 90 PHE A N 1
ATOM 652 C CA . PHE A 1 90 ? 0.462 -8.175 3.298 1.00 87.19 90 PHE A CA 1
ATOM 653 C C . PHE A 1 90 ? -0.758 -8.349 4.199 1.00 87.19 90 PHE A C 1
ATOM 655 O O . PHE A 1 90 ? -1.897 -8.039 3.850 1.00 87.19 90 PHE A O 1
ATOM 662 N N . THR A 1 91 ? -0.488 -8.804 5.418 1.00 91.25 91 THR A N 1
ATOM 663 C CA . THR A 1 91 ? -1.451 -8.765 6.514 1.00 91.25 91 THR A CA 1
ATOM 664 C C . THR A 1 91 ? -0.749 -8.249 7.761 1.00 91.25 91 THR A C 1
ATOM 666 O O . THR A 1 91 ? 0.241 -8.832 8.198 1.00 91.25 91 THR A O 1
ATOM 669 N N . LEU A 1 92 ? -1.251 -7.154 8.327 1.00 91.50 92 LEU A N 1
ATOM 670 C CA . LEU A 1 92 ? -0.872 -6.671 9.649 1.00 91.50 92 LEU A CA 1
ATOM 671 C C . LEU A 1 92 ? -1.956 -7.114 10.615 1.00 91.50 92 LEU A C 1
ATOM 673 O O . LEU A 1 92 ? -3.084 -6.634 10.546 1.00 91.50 92 LEU A O 1
ATOM 677 N N . ARG A 1 93 ? -1.623 -8.042 11.507 1.00 92.06 93 ARG A N 1
ATOM 678 C CA . ARG A 1 93 ? -2.561 -8.443 12.551 1.00 92.06 93 ARG A CA 1
ATOM 679 C C . ARG A 1 93 ? -2.474 -7.422 13.665 1.00 92.06 93 ARG A C 1
ATOM 681 O O . ARG A 1 93 ? -1.406 -7.244 14.244 1.00 92.06 93 ARG A O 1
ATOM 688 N N . GLY A 1 94 ? -3.586 -6.783 13.987 1.00 90.25 94 GLY A N 1
ATOM 689 C CA . GLY A 1 94 ? -3.675 -5.779 15.022 1.00 90.25 94 GLY A CA 1
ATOM 690 C C . GLY A 1 94 ? -3.129 -6.293 16.345 1.00 90.25 94 GLY A C 1
ATOM 691 O O . GLY A 1 94 ? -2.314 -5.620 16.966 1.00 90.25 94 GLY A O 1
ATOM 692 N N . LYS A 1 95 ? -3.423 -7.545 16.709 1.00 88.75 95 LYS A N 1
ATOM 693 C CA . LYS A 1 95 ? -2.861 -8.177 17.916 1.00 88.75 95 LYS A CA 1
ATOM 694 C C . LYS A 1 95 ? -1.323 -8.201 17.972 1.00 88.75 95 LYS A C 1
ATOM 696 O O . LYS A 1 95 ? -0.772 -8.173 19.065 1.00 88.75 95 LYS A O 1
ATOM 701 N N . ASP A 1 96 ? -0.639 -8.242 16.826 1.00 87.62 96 ASP A N 1
ATOM 702 C CA . ASP A 1 96 ? 0.829 -8.293 16.758 1.00 87.62 96 ASP A CA 1
ATOM 703 C C . ASP A 1 96 ? 1.460 -6.895 16.891 1.00 87.62 96 ASP A C 1
ATOM 705 O O . ASP A 1 96 ? 2.640 -6.778 17.211 1.00 87.62 96 ASP A O 1
ATOM 709 N N . ILE A 1 97 ? 0.678 -5.836 16.660 1.00 84.94 97 ILE A N 1
ATOM 710 C CA . ILE A 1 97 ? 1.115 -4.430 16.691 1.00 84.94 97 ILE A CA 1
ATOM 711 C C . ILE A 1 97 ? 0.331 -3.584 17.714 1.00 84.94 97 ILE A C 1
ATOM 713 O O . ILE A 1 97 ? 0.344 -2.355 17.649 1.00 84.94 97 ILE A O 1
ATOM 717 N N . GLY A 1 98 ? -0.358 -4.229 18.664 1.00 83.75 98 GLY A N 1
ATOM 718 C CA . GLY A 1 98 ? -1.092 -3.565 19.752 1.00 83.75 98 GLY A CA 1
ATOM 719 C C . GLY A 1 98 ? -2.388 -2.856 19.333 1.00 83.75 98 GLY A C 1
ATOM 720 O O . GLY A 1 98 ? -2.797 -1.902 19.987 1.00 83.75 98 GLY A O 1
ATOM 721 N N . GLN A 1 99 ? -3.027 -3.302 18.250 1.00 84.69 99 GLN A N 1
ATOM 722 C CA . GLN A 1 99 ? -4.180 -2.662 17.612 1.00 84.69 99 GLN A CA 1
ATOM 723 C C . GLN A 1 99 ? -5.467 -3.483 17.688 1.00 84.69 99 GLN A C 1
ATOM 725 O O . GLN A 1 99 ? -5.468 -4.716 17.710 1.00 84.69 99 GLN A O 1
ATOM 730 N N . GLN A 1 1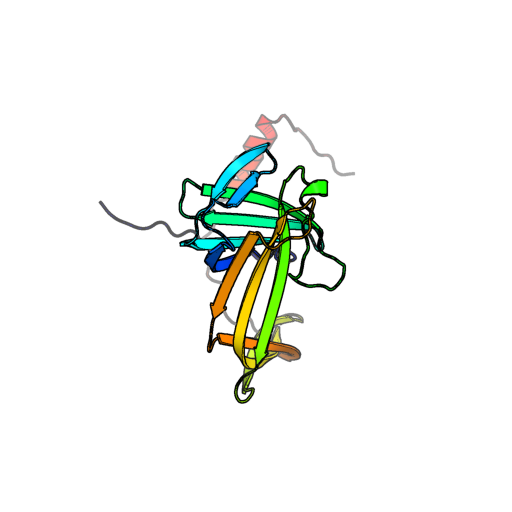00 ? -6.589 -2.767 17.631 1.00 89.88 100 GLN A N 1
ATOM 731 C CA . GLN A 1 100 ? -7.936 -3.348 17.581 1.00 89.88 100 GLN A CA 1
ATOM 732 C C . GLN A 1 100 ? -8.350 -3.811 16.176 1.00 89.88 100 GLN A C 1
ATOM 734 O O . GLN A 1 100 ? -9.405 -4.416 16.018 1.00 89.88 100 GLN A O 1
ATOM 739 N N . VAL A 1 101 ? -7.545 -3.519 15.151 1.00 93.38 101 VAL A N 1
ATOM 740 C CA . VAL A 1 101 ? -7.905 -3.748 13.750 1.00 93.38 101 VAL A CA 1
ATOM 741 C C . VAL A 1 101 ? -6.784 -4.485 13.028 1.00 93.38 101 VAL A C 1
ATOM 743 O O . VAL A 1 101 ? -5.621 -4.091 13.112 1.00 93.38 101 VAL A O 1
ATOM 746 N N . ASP A 1 102 ? -7.154 -5.533 12.302 1.00 94.69 102 ASP A N 1
ATOM 747 C CA . ASP A 1 102 ? -6.316 -6.219 11.326 1.00 94.69 102 ASP A CA 1
ATOM 748 C C . ASP A 1 102 ? -6.418 -5.508 9.967 1.00 94.69 102 ASP A C 1
ATOM 750 O O . ASP A 1 102 ? -7.501 -5.096 9.545 1.00 94.69 102 ASP A O 1
ATOM 754 N N . LEU A 1 103 ? -5.287 -5.390 9.270 1.00 94.38 103 LEU A N 1
ATOM 755 C CA . LEU A 1 103 ? -5.182 -4.817 7.928 1.00 94.38 103 LEU A CA 1
ATOM 756 C C . LEU A 1 103 ? -4.752 -5.905 6.951 1.00 94.38 103 LEU A C 1
ATOM 758 O O . LEU A 1 103 ? -3.704 -6.518 7.151 1.00 94.38 103 LEU A O 1
ATOM 762 N N . ALA A 1 104 ? -5.495 -6.102 5.868 1.00 94.56 104 ALA A N 1
ATOM 763 C CA . ALA A 1 104 ? -5.110 -7.010 4.789 1.00 94.56 104 ALA A CA 1
ATOM 764 C C . ALA A 1 104 ? -5.106 -6.265 3.455 1.00 94.56 104 ALA A C 1
ATOM 766 O O . ALA A 1 104 ? -6.105 -5.638 3.106 1.00 94.56 104 ALA A O 1
ATOM 767 N N . SER A 1 105 ? -3.993 -6.318 2.719 1.00 92.62 105 SER A N 1
ATOM 768 C CA . SER A 1 105 ? -3.916 -5.742 1.377 1.00 92.62 105 SER A CA 1
ATOM 769 C C . SER A 1 105 ? -4.109 -6.793 0.292 1.00 92.62 105 SER A C 1
ATOM 771 O O . SER A 1 105 ? -3.650 -7.932 0.405 1.00 92.62 105 SER A O 1
ATOM 773 N N . ASP A 1 106 ? -4.761 -6.363 -0.780 1.00 91.62 106 ASP A N 1
ATOM 774 C CA . ASP A 1 106 ? -4.835 -7.073 -2.046 1.00 91.62 106 ASP A CA 1
ATOM 775 C C . ASP A 1 106 ? -4.522 -6.094 -3.178 1.00 91.62 106 ASP A C 1
ATOM 777 O O . ASP A 1 106 ? -5.100 -5.003 -3.268 1.00 91.62 106 ASP A O 1
ATOM 781 N N . HIS A 1 107 ? -3.576 -6.488 -4.020 1.00 89.06 107 HIS A N 1
ATOM 782 C CA . HIS A 1 107 ? -3.143 -5.745 -5.187 1.00 89.06 107 HIS A CA 1
ATOM 783 C C . HIS A 1 107 ? -3.342 -6.600 -6.433 1.00 89.06 107 HIS A C 1
ATOM 785 O O . HIS A 1 107 ? -2.761 -7.680 -6.577 1.00 89.06 107 HIS A O 1
ATOM 791 N N . LYS A 1 108 ? -4.133 -6.072 -7.368 1.00 90.38 108 LYS A N 1
ATOM 792 C CA . LYS A 1 108 ? -4.412 -6.709 -8.648 1.00 90.38 108 LYS A CA 1
ATOM 793 C C . LYS A 1 108 ? -4.041 -5.787 -9.803 1.00 90.38 108 LYS A C 1
ATOM 795 O O . LYS A 1 108 ? -4.526 -4.662 -9.896 1.00 90.38 108 LYS A O 1
ATOM 800 N N . VAL A 1 109 ? -3.256 -6.322 -10.734 1.00 88.75 109 VAL A N 1
ATOM 801 C CA . VAL A 1 109 ? -2.991 -5.707 -12.039 1.00 88.75 109 VAL A CA 1
ATOM 802 C C . VAL A 1 109 ? -3.680 -6.537 -13.113 1.00 88.75 109 VAL A C 1
ATOM 804 O O . VAL A 1 109 ? -3.485 -7.749 -13.199 1.00 88.75 109 VAL A O 1
ATOM 807 N N . GLU A 1 110 ? -4.487 -5.885 -13.937 1.00 91.00 110 GLU A N 1
ATOM 808 C CA . GLU A 1 110 ? -5.141 -6.479 -15.095 1.00 91.00 110 GLU A CA 1
ATOM 809 C C . GLU A 1 110 ? -4.599 -5.836 -16.369 1.00 91.00 110 GLU A C 1
ATOM 811 O O . GLU A 1 110 ? -4.737 -4.633 -16.579 1.00 91.00 110 GLU A O 1
ATOM 816 N N . PHE A 1 111 ? -3.984 -6.635 -17.235 1.00 88.38 111 PHE A N 1
ATOM 817 C CA . PHE A 1 111 ? -3.464 -6.159 -18.510 1.00 88.38 111 PHE A CA 1
ATOM 818 C C . PHE A 1 111 ? -4.588 -6.090 -19.545 1.00 88.38 111 PHE A C 1
ATOM 820 O O . PHE A 1 111 ? -5.215 -7.096 -19.875 1.00 88.38 111 PHE A O 1
ATOM 827 N N . VAL A 1 112 ? -4.832 -4.894 -20.073 1.00 87.69 112 VAL A N 1
ATOM 828 C CA . VAL A 1 112 ? -5.903 -4.597 -21.026 1.00 87.69 112 VAL A CA 1
ATOM 829 C C . VAL A 1 112 ? -5.299 -4.099 -22.339 1.00 87.69 112 VAL A C 1
ATOM 831 O O . VAL A 1 112 ? -4.368 -3.306 -22.358 1.00 87.69 112 VAL A O 1
ATOM 834 N N . GLY A 1 113 ? -5.782 -4.586 -23.480 1.00 82.62 113 GLY A N 1
ATOM 835 C CA . GLY A 1 113 ? -5.253 -4.191 -24.794 1.00 82.62 113 GLY A CA 1
ATOM 836 C C . GLY A 1 113 ? -4.089 -5.052 -25.291 1.00 82.62 113 GLY A C 1
ATOM 837 O O . GLY A 1 113 ? -3.919 -6.186 -24.857 1.00 82.62 113 GLY A O 1
ATOM 838 N N . ARG A 1 114 ? -3.333 -4.551 -26.275 1.00 88.06 114 ARG A N 1
ATOM 839 C CA . ARG A 1 114 ? -2.222 -5.289 -26.901 1.00 88.06 114 ARG A CA 1
ATOM 840 C C . ARG A 1 114 ? -0.879 -4.807 -26.351 1.00 88.06 114 ARG A C 1
ATOM 842 O O . ARG A 1 114 ? -0.730 -3.595 -26.196 1.00 88.06 114 ARG A O 1
ATOM 849 N N . PRO A 1 115 ? 0.087 -5.705 -26.099 1.00 89.44 115 PRO A N 1
ATOM 850 C CA . PRO A 1 115 ? 1.426 -5.297 -25.708 1.00 89.44 115 PRO A CA 1
ATOM 851 C C . PRO A 1 115 ? 2.151 -4.605 -26.869 1.00 89.44 115 PRO A C 1
ATOM 853 O O . PRO A 1 115 ? 1.905 -4.896 -28.044 1.00 89.44 115 PRO A O 1
ATOM 856 N N . TRP A 1 116 ? 3.066 -3.700 -26.538 1.00 83.12 116 TRP A N 1
ATOM 857 C CA . TRP A 1 116 ? 3.984 -3.062 -27.475 1.00 83.12 116 TRP A CA 1
ATOM 858 C C . TRP A 1 116 ? 5.396 -3.041 -26.904 1.00 83.12 116 TRP A C 1
ATOM 860 O O . TRP A 1 116 ? 5.604 -3.057 -25.692 1.00 83.12 116 TRP A O 1
ATOM 870 N N . ARG A 1 117 ? 6.385 -2.993 -27.795 1.00 88.19 117 ARG A N 1
ATOM 871 C CA . ARG A 1 117 ? 7.797 -3.045 -27.421 1.00 88.19 117 ARG A CA 1
ATOM 872 C C . ARG A 1 117 ? 8.490 -1.738 -27.714 1.00 88.19 117 ARG A C 1
ATOM 874 O O . ARG A 1 117 ? 8.207 -1.078 -28.712 1.00 88.19 117 ARG A O 1
ATOM 881 N N . THR A 1 118 ? 9.447 -1.411 -26.864 1.00 82.19 118 THR A N 1
ATOM 882 C CA . THR A 1 118 ? 10.394 -0.328 -27.098 1.00 82.19 118 THR A CA 1
ATOM 883 C C . THR A 1 118 ? 11.805 -0.850 -26.901 1.00 82.19 118 THR A C 1
ATOM 885 O O . THR A 1 118 ? 12.041 -1.713 -26.056 1.00 82.19 118 THR A O 1
ATOM 888 N N . ILE A 1 119 ? 12.738 -0.320 -27.684 1.00 85.88 119 ILE A N 1
ATOM 889 C CA . ILE A 1 119 ? 14.162 -0.599 -27.537 1.00 85.88 119 ILE A CA 1
ATOM 890 C C . ILE A 1 119 ? 14.827 0.700 -27.106 1.00 85.88 119 ILE A C 1
ATOM 892 O O . ILE A 1 119 ? 14.631 1.734 -27.748 1.00 85.88 119 ILE A O 1
ATOM 896 N N . ARG A 1 120 ? 15.612 0.649 -26.031 1.00 82.44 120 ARG A N 1
ATOM 897 C CA . ARG A 1 120 ? 16.354 1.807 -25.525 1.00 82.44 120 ARG A CA 1
ATOM 898 C C . ARG A 1 120 ? 17.742 1.423 -25.041 1.00 82.44 120 ARG A C 1
ATOM 900 O O . ARG A 1 120 ? 18.008 0.265 -24.728 1.00 82.44 120 ARG A O 1
ATOM 907 N N . ASP A 1 121 ? 18.599 2.426 -24.923 1.00 83.75 121 ASP A N 1
ATOM 908 C CA . ASP A 1 121 ? 19.883 2.270 -24.254 1.00 83.75 121 ASP A CA 1
ATOM 909 C C . ASP A 1 121 ? 19.681 2.216 -22.727 1.00 83.75 121 ASP A C 1
ATOM 911 O O . ASP A 1 121 ? 18.873 2.941 -22.133 1.00 83.75 121 ASP A O 1
ATOM 915 N N . GLY A 1 122 ? 20.426 1.321 -22.096 1.00 77.62 122 GLY A N 1
ATOM 916 C CA . GLY A 1 122 ? 20.385 0.982 -20.686 1.00 77.62 122 GLY A CA 1
ATOM 917 C C . GLY A 1 122 ? 21.661 1.360 -19.941 1.00 77.62 122 GLY A C 1
ATOM 918 O O . GLY A 1 122 ? 22.305 2.387 -20.197 1.00 77.62 122 GLY A O 1
ATOM 919 N N . GLY A 1 123 ? 22.014 0.521 -18.967 1.00 79.56 123 GLY A N 1
ATOM 920 C CA . GLY A 1 123 ? 23.227 0.678 -18.169 1.00 79.56 123 GLY A CA 1
ATOM 921 C C . GLY A 1 123 ? 24.515 0.587 -19.002 1.00 79.56 123 GLY A C 1
ATOM 922 O O . GLY A 1 123 ? 24.490 0.128 -20.147 1.00 79.56 123 GLY A O 1
ATOM 923 N N . PRO A 1 124 ? 25.650 1.052 -18.453 1.00 82.69 124 PRO A N 1
ATOM 924 C CA . PRO A 1 124 ? 26.949 0.878 -19.093 1.00 82.69 124 PRO A CA 1
ATOM 925 C C . PRO A 1 124 ? 27.304 -0.610 -19.229 1.00 82.69 124 PRO A C 1
ATOM 927 O O . PRO A 1 124 ? 26.939 -1.424 -18.382 1.00 82.69 124 PRO A O 1
ATOM 930 N N . CYS A 1 125 ? 28.043 -0.954 -20.282 1.00 79.62 125 CYS A N 1
ATOM 931 C CA . CYS A 1 125 ? 28.600 -2.287 -20.486 1.00 79.62 125 CYS A CA 1
ATOM 932 C C . CYS A 1 125 ? 29.921 -2.240 -21.250 1.00 79.62 125 CYS A C 1
ATOM 934 O O . CYS A 1 125 ? 30.149 -1.345 -22.061 1.00 79.62 125 CYS A O 1
ATOM 936 N N . GLY A 1 126 ? 30.789 -3.226 -21.020 1.00 75.62 126 GLY A N 1
ATOM 937 C CA . GLY A 1 126 ? 32.118 -3.237 -21.630 1.00 75.62 126 GLY A CA 1
ATOM 938 C C . GLY A 1 126 ? 32.930 -1.987 -21.266 1.00 75.62 126 GLY A C 1
ATOM 939 O O . GLY A 1 126 ? 32.761 -1.426 -20.186 1.00 75.62 126 GLY A O 1
ATOM 940 N N . PHE A 1 127 ? 33.820 -1.566 -22.168 1.00 68.56 127 PHE A N 1
ATOM 941 C CA . PHE A 1 127 ? 34.706 -0.418 -21.948 1.00 68.56 127 PHE A CA 1
ATOM 942 C C . PHE A 1 127 ? 34.008 0.929 -22.210 1.00 68.56 127 PHE A C 1
ATOM 944 O O . PHE A 1 127 ? 34.094 1.828 -21.381 1.00 68.56 127 PHE A O 1
ATOM 951 N N . ASN A 1 128 ? 33.270 1.043 -23.323 1.00 79.38 128 ASN A N 1
ATOM 952 C CA . ASN A 1 128 ? 32.572 2.268 -23.750 1.00 79.38 128 ASN A CA 1
ATOM 953 C C . ASN A 1 128 ? 31.107 2.026 -24.164 1.00 79.38 128 ASN A C 1
ATOM 955 O O . ASN A 1 128 ? 30.494 2.889 -24.788 1.00 79.38 128 ASN A O 1
ATOM 959 N N . GLY A 1 129 ? 30.540 0.853 -23.879 1.00 79.12 129 GLY A N 1
ATOM 960 C CA . GLY A 1 129 ? 29.248 0.438 -24.417 1.00 79.12 129 GLY A CA 1
ATOM 961 C C . GLY A 1 129 ? 28.039 0.779 -23.547 1.00 79.12 129 GLY A C 1
ATOM 962 O O . GLY A 1 129 ? 28.138 1.121 -22.364 1.00 79.12 129 GLY A O 1
ATOM 963 N N . ARG A 1 130 ? 26.855 0.642 -24.150 1.00 82.56 130 ARG A N 1
ATOM 964 C CA . ARG A 1 130 ? 25.551 0.684 -23.471 1.00 82.56 130 ARG A CA 1
ATOM 965 C C . ARG A 1 130 ? 24.791 -0.610 -23.727 1.00 82.56 130 ARG A C 1
ATOM 967 O O . ARG A 1 130 ? 24.768 -1.101 -24.856 1.00 82.56 130 ARG A O 1
ATOM 974 N N . MET A 1 131 ? 24.162 -1.157 -22.689 1.00 83.75 131 MET A N 1
ATOM 975 C CA . MET A 1 131 ? 23.233 -2.272 -22.856 1.00 83.75 131 MET A CA 1
ATOM 976 C C . MET A 1 131 ? 22.061 -1.810 -23.701 1.00 83.75 131 MET A C 1
ATOM 978 O O . MET A 1 131 ? 21.449 -0.794 -23.396 1.00 83.75 131 MET A O 1
ATOM 982 N N . VAL A 1 132 ? 21.739 -2.544 -24.754 1.00 86.06 132 VAL A N 1
ATOM 983 C CA . VAL A 1 132 ? 20.485 -2.355 -25.475 1.00 86.06 132 VAL A CA 1
ATOM 984 C C . VAL A 1 132 ? 19.435 -3.179 -24.749 1.00 86.06 132 VAL A C 1
ATOM 986 O O . VAL A 1 132 ? 19.569 -4.398 -24.657 1.00 86.06 132 VAL A O 1
ATOM 989 N N . ILE A 1 133 ? 18.409 -2.514 -24.228 1.00 81.75 133 ILE A N 1
ATOM 990 C CA . ILE A 1 133 ? 17.333 -3.130 -23.452 1.00 81.75 133 ILE A CA 1
ATOM 991 C C . ILE A 1 133 ? 16.065 -3.147 -24.304 1.00 81.75 133 ILE A C 1
ATOM 993 O O . ILE A 1 133 ? 15.679 -2.125 -24.880 1.00 81.75 133 ILE A O 1
ATOM 997 N N . GLU A 1 134 ? 15.415 -4.308 -24.374 1.00 85.62 134 GLU A N 1
ATOM 998 C CA . GLU A 1 134 ? 14.042 -4.432 -24.859 1.00 85.62 134 GLU A CA 1
ATOM 999 C C . GLU A 1 134 ? 13.091 -4.435 -23.668 1.00 85.62 134 GLU A C 1
ATOM 1001 O O . GLU A 1 134 ? 13.219 -5.251 -22.753 1.00 85.62 134 GLU A O 1
ATOM 1006 N N . GLU A 1 135 ? 12.114 -3.540 -23.710 1.00 86.75 135 GLU A N 1
ATOM 1007 C CA . GLU A 1 135 ? 11.034 -3.470 -22.735 1.00 86.75 135 GLU A CA 1
ATOM 1008 C C . GLU A 1 135 ? 9.708 -3.687 -23.456 1.00 86.75 135 GLU A C 1
ATOM 1010 O O . GLU A 1 135 ? 9.432 -3.048 -24.479 1.00 86.75 135 GLU A O 1
ATOM 1015 N N . GLU A 1 136 ? 8.894 -4.597 -22.928 1.00 84.25 136 GLU A N 1
ATOM 1016 C CA . GLU A 1 136 ? 7.519 -4.795 -23.372 1.00 84.25 136 GLU A CA 1
ATOM 1017 C C . GLU A 1 136 ? 6.570 -4.165 -22.362 1.00 84.25 136 GLU A C 1
ATOM 1019 O O . GLU A 1 136 ? 6.632 -4.429 -21.159 1.00 84.25 136 GLU A O 1
ATOM 1024 N N . TYR A 1 137 ? 5.687 -3.325 -22.879 1.00 84.50 137 TYR A N 1
ATOM 1025 C CA . TYR A 1 137 ? 4.688 -2.597 -22.126 1.00 84.50 137 TYR A CA 1
ATOM 1026 C C . TYR A 1 137 ? 3.297 -3.003 -22.587 1.00 84.50 137 TYR A C 1
ATOM 1028 O O . TYR A 1 137 ? 3.095 -3.381 -23.740 1.00 84.50 137 TYR A O 1
ATOM 1036 N N . GLN A 1 138 ? 2.316 -2.865 -21.705 1.00 87.69 138 GLN A N 1
ATOM 1037 C CA . GLN A 1 138 ? 0.911 -2.977 -22.068 1.00 87.69 138 GLN A CA 1
ATOM 1038 C C . GLN A 1 138 ? 0.082 -2.016 -21.229 1.00 87.69 138 GLN A C 1
ATOM 1040 O O . GLN A 1 138 ? 0.460 -1.647 -20.111 1.00 87.69 138 GLN A O 1
ATOM 1045 N N . THR A 1 139 ? -1.063 -1.609 -21.770 1.00 85.94 139 THR A N 1
ATOM 1046 C CA . THR A 1 139 ? -2.046 -0.884 -20.981 1.00 85.94 139 THR A CA 1
ATOM 1047 C C . THR A 1 139 ? -2.557 -1.805 -19.873 1.00 85.94 139 THR A C 1
ATOM 1049 O O . THR A 1 139 ? -2.761 -3.001 -20.069 1.00 85.94 139 THR A O 1
ATOM 1052 N N . CYS A 1 140 ? -2.720 -1.279 -18.673 1.00 85.81 140 CYS A N 1
ATOM 1053 C CA . CYS A 1 140 ? -3.172 -2.048 -17.528 1.00 85.81 140 CYS A CA 1
ATOM 1054 C C . CYS A 1 140 ? -4.121 -1.218 -16.670 1.00 85.81 140 CYS A C 1
ATOM 1056 O O . CYS A 1 140 ? -4.034 0.010 -16.614 1.00 85.81 140 CYS A O 1
ATOM 1058 N N . ASN A 1 141 ? -5.016 -1.914 -15.986 1.00 91.94 141 ASN A N 1
ATOM 1059 C CA . ASN A 1 141 ? -5.805 -1.374 -14.897 1.00 91.94 141 ASN A CA 1
ATOM 1060 C C . ASN A 1 141 ? -5.256 -1.952 -13.598 1.00 91.94 141 ASN A C 1
ATOM 1062 O O . ASN A 1 141 ? -4.930 -3.135 -13.516 1.00 91.94 141 ASN A O 1
ATOM 1066 N N . GLU A 1 142 ? -5.153 -1.112 -12.585 1.00 89.62 142 GLU A N 1
ATOM 1067 C CA . GLU A 1 142 ? -4.642 -1.485 -11.276 1.00 89.62 142 GLU A CA 1
ATOM 1068 C C . GLU A 1 142 ? -5.716 -1.214 -10.224 1.00 89.62 142 GLU A C 1
ATOM 1070 O O . GLU A 1 142 ? -6.269 -0.109 -10.152 1.00 89.62 142 GLU A O 1
ATOM 1075 N N . ASP A 1 143 ? -6.001 -2.229 -9.412 1.00 92.81 143 ASP A N 1
ATOM 1076 C CA . ASP A 1 143 ? -6.918 -2.159 -8.280 1.00 92.81 143 ASP A CA 1
ATOM 1077 C C . ASP A 1 143 ? -6.164 -2.497 -6.993 1.00 92.81 143 ASP A C 1
ATOM 1079 O O . ASP A 1 143 ? -5.492 -3.526 -6.878 1.00 92.81 143 ASP A O 1
ATOM 1083 N N . TRP A 1 144 ? -6.276 -1.585 -6.039 1.00 91.69 144 TRP A N 1
ATOM 1084 C CA . TRP A 1 144 ? -5.683 -1.663 -4.721 1.00 91.69 144 TRP A CA 1
ATOM 1085 C C . TRP A 1 144 ? -6.774 -1.646 -3.672 1.00 91.69 144 TRP A C 1
ATOM 1087 O O . TRP A 1 144 ? -7.565 -0.699 -3.578 1.00 91.69 144 TRP A O 1
ATOM 1097 N N . ARG A 1 145 ? -6.746 -2.656 -2.810 1.00 95.31 145 ARG A N 1
ATOM 1098 C CA . ARG A 1 145 ? -7.678 -2.798 -1.703 1.00 95.31 145 ARG A CA 1
ATOM 1099 C C . ARG A 1 145 ? -6.920 -3.003 -0.401 1.00 95.31 145 ARG A C 1
ATOM 1101 O O . ARG A 1 145 ? -5.991 -3.799 -0.338 1.00 95.31 145 ARG A O 1
ATOM 1108 N N . VAL A 1 146 ? -7.336 -2.290 0.642 1.00 95.75 146 VAL A N 1
ATOM 1109 C CA . VAL A 1 146 ? -6.932 -2.585 2.022 1.00 95.75 146 VAL A CA 1
ATOM 1110 C C . VAL A 1 146 ? -8.195 -2.777 2.843 1.00 95.75 146 VAL A C 1
ATOM 1112 O O . VAL A 1 146 ? -9.004 -1.857 2.969 1.00 95.75 146 VAL A O 1
ATOM 1115 N N . ASP A 1 147 ? -8.378 -3.980 3.363 1.00 96.50 147 ASP A N 1
ATOM 1116 C CA . ASP A 1 147 ? -9.484 -4.329 4.242 1.00 96.50 147 ASP A CA 1
ATOM 1117 C C . ASP A 1 147 ? -9.096 -4.140 5.703 1.00 96.50 147 ASP A C 1
ATOM 1119 O O . ASP A 1 147 ? -7.979 -4.457 6.112 1.00 96.50 147 ASP A O 1
ATOM 1123 N N . PHE A 1 148 ? -10.054 -3.633 6.472 1.00 95.69 148 PHE A N 1
ATOM 1124 C CA . PHE A 1 148 ? -9.963 -3.402 7.903 1.00 95.69 148 PHE A CA 1
ATOM 1125 C C . PHE A 1 148 ? -10.962 -4.334 8.584 1.00 95.69 148 PHE A C 1
ATOM 1127 O O . PHE A 1 148 ? -12.167 -4.237 8.329 1.00 95.69 148 PHE A O 1
ATOM 1134 N N . ALA A 1 149 ? -10.481 -5.219 9.451 1.00 95.94 149 ALA A N 1
ATOM 1135 C CA . ALA A 1 149 ? -11.318 -6.138 10.218 1.00 95.94 149 ALA A CA 1
ATOM 1136 C C . ALA A 1 149 ? -11.045 -5.998 11.715 1.00 95.94 149 ALA A C 1
ATOM 1138 O O . ALA A 1 149 ? -9.917 -5.739 12.120 1.00 95.94 149 ALA A O 1
ATOM 1139 N N . ASP A 1 150 ? -12.067 -6.171 12.543 1.00 94.06 150 ASP A N 1
ATOM 1140 C CA . ASP A 1 150 ? -11.910 -6.211 13.994 1.00 94.06 150 ASP A CA 1
ATOM 1141 C C . ASP A 1 150 ? -11.012 -7.398 14.376 1.00 94.06 150 ASP A C 1
ATOM 1143 O O . ASP A 1 150 ? -11.280 -8.538 13.989 1.00 94.06 150 ASP A O 1
ATOM 1147 N N . SER A 1 151 ? -9.933 -7.137 15.115 1.00 93.00 151 SER A N 1
ATOM 1148 C CA . SER A 1 151 ? -8.891 -8.140 15.372 1.00 93.00 151 SER A CA 1
ATOM 1149 C C . SER A 1 151 ? -9.333 -9.256 16.327 1.00 93.00 151 SER A C 1
ATOM 1151 O O . SER A 1 151 ? -8.684 -10.302 16.397 1.00 93.00 151 SER A O 1
ATOM 1153 N N . ALA A 1 152 ? -10.440 -9.067 17.055 1.00 93.12 152 ALA A N 1
ATOM 1154 C CA . ALA A 1 152 ? -10.990 -10.065 17.968 1.00 93.12 152 ALA A CA 1
ATOM 1155 C C . ALA A 1 152 ? -12.025 -10.978 17.291 1.00 93.12 152 ALA A C 1
ATOM 1157 O O . ALA A 1 152 ? -12.077 -12.173 17.577 1.00 93.12 152 ALA A O 1
ATOM 1158 N N . SER A 1 153 ? -12.852 -10.424 16.403 1.00 93.12 153 SER A N 1
ATOM 1159 C CA . SER A 1 153 ? -14.018 -11.100 15.814 1.00 93.12 153 SER A CA 1
ATOM 1160 C C . SER A 1 153 ? -13.907 -11.375 14.313 1.00 93.12 153 SER A C 1
ATOM 1162 O O . SER A 1 153 ? -14.774 -12.053 13.758 1.00 93.12 153 SER A O 1
ATOM 1164 N N . ALA A 1 154 ? -12.872 -10.846 13.652 1.00 92.25 154 ALA A N 1
ATOM 1165 C CA . ALA A 1 154 ? -12.677 -10.863 12.201 1.00 92.25 154 ALA A CA 1
ATOM 1166 C C . ALA A 1 154 ? -13.836 -10.240 11.395 1.00 92.25 154 ALA A C 1
ATOM 1168 O O . ALA A 1 154 ? -13.936 -10.444 10.184 1.00 92.25 154 ALA A O 1
ATOM 1169 N N . GLN A 1 155 ? -14.718 -9.473 12.044 1.00 94.44 155 GLN A N 1
ATOM 1170 C CA . GLN A 1 155 ? -15.805 -8.775 11.365 1.00 94.44 155 GLN A CA 1
ATOM 1171 C C . GLN A 1 155 ? -15.258 -7.593 10.555 1.00 94.44 155 GLN A C 1
ATOM 1173 O O . GLN A 1 155 ? -14.384 -6.874 11.046 1.00 94.44 155 GLN A O 1
ATOM 1178 N N . PRO A 1 156 ? -15.761 -7.347 9.334 1.00 95.12 156 PRO A N 1
ATOM 1179 C CA . PRO A 1 156 ? -15.313 -6.226 8.520 1.00 95.12 156 PRO A CA 1
ATOM 1180 C C . PRO A 1 156 ? -15.740 -4.894 9.151 1.00 95.12 156 PRO A C 1
ATOM 1182 O O . PRO A 1 156 ? -16.910 -4.685 9.463 1.00 95.12 156 PRO A O 1
ATOM 1185 N N . VAL A 1 157 ? -14.790 -3.971 9.296 1.00 95.56 157 VAL A N 1
ATOM 1186 C CA . VAL A 1 157 ? -15.006 -2.624 9.855 1.00 95.56 157 VAL A CA 1
ATOM 1187 C C . VAL A 1 157 ? -14.937 -1.562 8.759 1.00 95.56 157 VAL A C 1
ATOM 1189 O O . VAL A 1 157 ? -15.646 -0.555 8.810 1.00 95.56 157 VAL A O 1
ATOM 1192 N N . GLY A 1 158 ? -14.136 -1.794 7.722 1.00 95.94 158 GLY A N 1
ATOM 1193 C CA . GLY A 1 158 ? -14.059 -0.902 6.575 1.00 95.94 158 GLY A CA 1
ATOM 1194 C C . GLY A 1 158 ? -13.163 -1.428 5.467 1.00 95.94 158 GLY A C 1
ATOM 1195 O O . GLY A 1 158 ? -12.486 -2.444 5.608 1.00 95.94 158 GLY A O 1
ATOM 1196 N N . THR A 1 159 ? -13.145 -0.698 4.359 1.00 96.94 159 THR A N 1
ATOM 1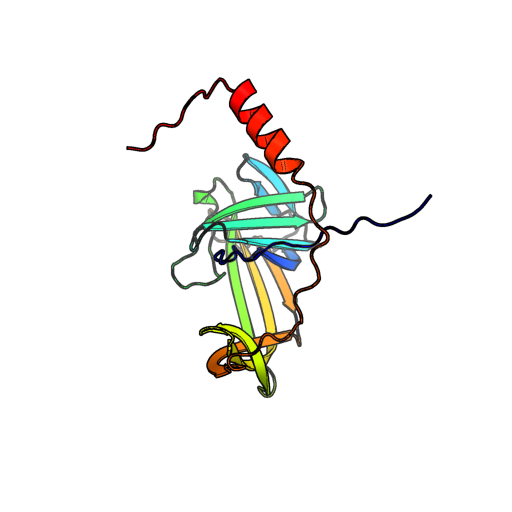197 C CA . THR A 1 159 ? -12.309 -0.998 3.200 1.00 96.94 159 THR A CA 1
ATOM 1198 C C . THR A 1 159 ? -11.848 0.299 2.554 1.00 96.94 159 THR A C 1
ATOM 1200 O O . THR A 1 159 ? -12.651 1.182 2.245 1.00 96.94 159 THR A O 1
ATOM 1203 N N . PHE A 1 160 ? -10.549 0.396 2.303 1.00 97.38 160 PHE A N 1
ATOM 1204 C CA . PHE A 1 160 ? -9.955 1.372 1.404 1.00 97.38 160 PHE A CA 1
ATOM 1205 C C . PHE A 1 160 ? -9.883 0.781 -0.003 1.00 97.38 160 PHE A C 1
ATOM 1207 O O . PHE A 1 160 ? -9.423 -0.350 -0.173 1.00 97.38 160 PHE A O 1
ATOM 1214 N N . ARG A 1 161 ? -10.302 1.554 -1.010 1.00 96.62 161 ARG A N 1
ATOM 1215 C CA . ARG A 1 161 ? -10.123 1.200 -2.425 1.00 96.62 161 ARG A CA 1
ATOM 1216 C C . ARG A 1 161 ? -9.467 2.324 -3.209 1.00 96.62 161 ARG A C 1
ATOM 1218 O O . ARG A 1 161 ? -9.884 3.479 -3.103 1.00 96.62 161 ARG A O 1
ATOM 1225 N N . SER A 1 162 ? -8.488 1.968 -4.031 1.00 95.31 162 SER A N 1
ATOM 1226 C CA . SER A 1 162 ? -7.824 2.839 -4.997 1.00 95.31 162 SER A CA 1
ATOM 1227 C C . SER A 1 162 ? -7.797 2.138 -6.346 1.00 95.31 162 SER A C 1
ATOM 1229 O O . SER A 1 162 ? -7.272 1.037 -6.459 1.00 95.31 162 SER A O 1
ATOM 1231 N N . LYS A 1 163 ? -8.358 2.783 -7.368 1.00 93.81 163 LYS A N 1
ATOM 1232 C CA . LYS A 1 163 ? -8.393 2.246 -8.725 1.00 93.81 163 LYS A CA 1
ATOM 1233 C C . LYS A 1 163 ? -7.730 3.221 -9.682 1.00 93.81 163 LYS A C 1
ATOM 1235 O O . LYS A 1 163 ? -8.002 4.423 -9.627 1.00 93.81 163 LYS A O 1
ATOM 1240 N N . ARG A 1 164 ? -6.874 2.705 -10.559 1.00 89.38 164 ARG A N 1
ATOM 1241 C CA . ARG A 1 164 ? -6.244 3.464 -11.639 1.00 89.38 164 ARG A CA 1
ATOM 1242 C C . ARG A 1 164 ? -6.404 2.695 -12.935 1.00 89.38 164 ARG A C 1
ATOM 1244 O O . ARG A 1 164 ? -5.903 1.585 -13.070 1.00 89.38 164 ARG A O 1
ATOM 1251 N N . ASP A 1 165 ? -7.101 3.304 -13.877 1.00 92.44 165 ASP A N 1
ATOM 1252 C CA . ASP A 1 165 ? -7.359 2.707 -15.179 1.00 92.44 165 ASP A CA 1
ATOM 1253 C C . ASP A 1 165 ? -6.414 3.285 -16.238 1.00 92.44 165 ASP A C 1
ATOM 1255 O O . ASP A 1 165 ? -5.963 4.429 -16.129 1.00 92.44 165 ASP A O 1
ATOM 1259 N N . ASN A 1 166 ? -6.160 2.503 -17.287 1.00 88.69 166 ASN A N 1
ATOM 1260 C CA . ASN A 1 166 ? -5.381 2.898 -18.463 1.00 88.69 166 ASN A CA 1
ATOM 1261 C C . ASN A 1 166 ? -3.942 3.354 -18.154 1.00 88.69 166 ASN A C 1
ATOM 1263 O O . ASN A 1 166 ? -3.435 4.308 -18.747 1.00 88.69 166 ASN A O 1
ATOM 1267 N N . LEU A 1 167 ? -3.274 2.670 -17.228 1.00 84.94 167 LEU A N 1
ATOM 1268 C CA . LEU A 1 167 ? -1.854 2.863 -16.945 1.00 84.94 167 LEU A CA 1
ATOM 1269 C C . LEU A 1 167 ? -0.984 2.170 -18.000 1.00 84.94 167 LEU A C 1
ATOM 1271 O O . LEU A 1 167 ? -1.418 1.222 -18.646 1.00 84.94 167 LEU A O 1
ATOM 1275 N N . THR A 1 168 ? 0.271 2.597 -18.126 1.00 85.12 168 THR A N 1
ATOM 1276 C CA . THR A 1 168 ? 1.299 1.857 -18.871 1.00 85.12 168 THR A CA 1
ATOM 1277 C C . THR A 1 168 ? 2.083 0.986 -17.895 1.00 85.12 168 THR A C 1
ATOM 1279 O O . THR A 1 168 ? 2.854 1.512 -17.093 1.00 85.12 168 THR A O 1
ATOM 1282 N N . CYS A 1 169 ? 1.902 -0.333 -17.961 1.00 82.69 169 CYS A N 1
ATOM 1283 C CA . CYS A 1 169 ? 2.653 -1.291 -17.151 1.00 82.69 169 CYS A CA 1
ATOM 1284 C C . CYS A 1 169 ? 3.800 -1.904 -17.953 1.00 82.69 169 CYS A C 1
ATOM 1286 O O . CYS A 1 169 ? 3.609 -2.320 -19.095 1.00 82.69 169 CYS A O 1
ATOM 1288 N N . LEU A 1 170 ? 4.971 -2.010 -17.326 1.00 82.06 170 LEU A N 1
ATOM 1289 C CA . LEU A 1 170 ? 6.075 -2.829 -17.820 1.00 82.06 170 LEU A CA 1
ATOM 1290 C C . LEU A 1 170 ? 5.752 -4.306 -17.547 1.00 82.06 170 LEU A C 1
ATOM 1292 O O . LEU A 1 170 ? 5.532 -4.677 -16.396 1.00 82.06 170 LEU A O 1
ATOM 1296 N N . ILE A 1 171 ? 5.723 -5.137 -18.588 1.00 82.44 171 ILE A N 1
ATOM 1297 C CA . ILE A 1 171 ? 5.507 -6.588 -18.473 1.00 82.44 171 ILE A CA 1
ATOM 1298 C C . ILE A 1 171 ? 6.838 -7.283 -18.217 1.00 82.44 171 ILE A C 1
ATOM 1300 O O . ILE A 1 171 ? 6.973 -8.073 -17.285 1.00 82.44 171 ILE A O 1
ATOM 1304 N N . TYR A 1 172 ? 7.827 -6.990 -19.058 1.00 82.94 172 TYR A N 1
ATOM 1305 C CA . TYR A 1 172 ? 9.171 -7.519 -18.907 1.00 82.94 172 TYR A CA 1
ATOM 1306 C C . TYR A 1 172 ? 10.204 -6.545 -19.465 1.00 82.94 172 TYR A C 1
ATOM 1308 O O . TYR A 1 172 ? 9.921 -5.722 -20.337 1.00 82.94 172 TYR A O 1
ATOM 1316 N N . SER A 1 173 ? 11.426 -6.689 -18.965 1.00 84.31 173 SER A N 1
ATOM 1317 C CA . SER A 1 173 ? 12.619 -6.013 -19.458 1.00 84.31 173 SER A CA 1
ATOM 1318 C C . SER A 1 173 ? 13.713 -7.057 -19.627 1.00 84.31 173 SER A C 1
ATOM 1320 O O . SER A 1 173 ? 13.878 -7.920 -18.759 1.00 84.31 173 SER A O 1
ATOM 1322 N N . ARG A 1 174 ? 14.424 -7.027 -20.753 1.00 81.31 174 ARG A N 1
ATOM 1323 C CA . ARG A 1 174 ? 15.576 -7.901 -20.986 1.00 81.31 174 ARG A CA 1
ATOM 1324 C C . ARG A 1 174 ? 16.709 -7.158 -21.669 1.00 81.31 174 ARG A C 1
ATOM 1326 O O . ARG A 1 174 ? 16.488 -6.376 -22.596 1.00 81.31 174 ARG A O 1
ATOM 1333 N N . ASP A 1 175 ? 17.923 -7.485 -21.254 1.00 86.94 175 ASP A N 1
ATOM 1334 C CA . ASP A 1 175 ? 19.132 -7.067 -21.947 1.00 86.94 175 ASP A CA 1
ATOM 1335 C C . ASP A 1 175 ? 19.265 -7.878 -23.242 1.00 86.94 175 ASP A C 1
ATOM 1337 O O . ASP A 1 175 ? 19.194 -9.108 -23.231 1.00 86.94 175 ASP A O 1
ATOM 1341 N N . LEU A 1 176 ? 19.425 -7.193 -24.373 1.00 82.75 176 LEU A N 1
ATOM 1342 C CA . LEU A 1 176 ? 19.618 -7.834 -25.672 1.00 82.75 176 LEU A CA 1
ATOM 1343 C C . LEU A 1 176 ? 21.104 -8.050 -25.962 1.00 82.75 176 LEU A C 1
ATOM 1345 O O . LEU A 1 176 ? 21.541 -9.177 -26.175 1.00 82.75 176 LEU A O 1
ATOM 1349 N N . TYR A 1 177 ? 21.877 -6.963 -26.017 1.00 81.81 177 TYR A N 1
ATOM 1350 C CA . TYR A 1 177 ? 23.311 -6.995 -26.304 1.00 81.81 177 TYR A CA 1
ATOM 1351 C C . TYR A 1 177 ? 24.006 -5.706 -25.854 1.00 81.81 177 TYR A C 1
ATOM 1353 O O . TYR A 1 177 ? 23.378 -4.655 -25.723 1.00 81.81 177 TYR A O 1
ATOM 1361 N N . CYS A 1 178 ? 25.326 -5.772 -25.660 1.00 84.19 178 CYS A N 1
ATOM 1362 C CA . CYS A 1 178 ? 26.147 -4.584 -25.444 1.00 84.19 178 CYS A CA 1
ATOM 1363 C C . CYS A 1 178 ? 26.415 -3.892 -26.784 1.00 84.19 178 CYS A C 1
ATOM 1365 O O . CYS A 1 178 ? 27.077 -4.465 -27.652 1.00 84.19 178 CYS A O 1
ATOM 1367 N N . ARG A 1 179 ? 25.929 -2.663 -26.963 1.00 78.81 179 ARG A N 1
ATOM 1368 C CA . ARG A 1 179 ? 26.341 -1.818 -28.085 1.00 78.81 179 ARG A CA 1
ATOM 1369 C C . ARG A 1 179 ? 27.630 -1.107 -27.696 1.00 78.81 179 ARG A C 1
ATOM 1371 O O . ARG A 1 179 ? 27.593 -0.154 -26.922 1.00 78.81 179 ARG A O 1
ATOM 1378 N N . ASP A 1 180 ? 28.750 -1.592 -28.219 1.00 76.94 180 ASP A N 1
ATOM 1379 C CA . ASP A 1 180 ? 30.046 -0.928 -28.097 1.00 76.94 180 ASP A CA 1
ATOM 1380 C C . ASP A 1 180 ? 30.142 0.214 -29.118 1.00 76.94 180 ASP A C 1
ATOM 1382 O O . ASP A 1 180 ? 29.850 0.032 -30.302 1.00 76.94 180 ASP A O 1
ATOM 1386 N N . TYR A 1 181 ? 30.533 1.398 -28.655 1.00 71.00 181 TYR A N 1
ATOM 1387 C CA . TYR A 1 181 ? 30.742 2.575 -29.499 1.00 71.00 181 TYR A CA 1
ATOM 1388 C C . TYR A 1 181 ? 32.193 2.681 -30.006 1.00 71.00 181 TYR A C 1
ATOM 1390 O O . TYR A 1 181 ? 32.540 3.631 -30.709 1.00 71.00 181 TYR A O 1
ATOM 1398 N N . GLY A 1 182 ? 33.033 1.686 -29.700 1.00 63.16 182 GLY A N 1
ATOM 1399 C CA . GLY A 1 182 ? 34.420 1.606 -30.137 1.00 63.16 182 GLY A CA 1
ATOM 1400 C C . GLY A 1 182 ? 35.373 2.491 -29.315 1.00 63.16 182 GLY A C 1
ATOM 1401 O O . GLY A 1 182 ? 34.985 3.108 -28.318 1.00 63.16 182 GLY A O 1
ATOM 1402 N N . PRO A 1 183 ? 36.657 2.561 -29.711 1.00 59.78 183 PRO A N 1
ATOM 1403 C CA . PRO A 1 183 ? 37.714 3.206 -28.927 1.00 59.78 183 PRO A CA 1
ATOM 1404 C C . PRO A 1 183 ? 37.766 4.747 -29.010 1.00 59.78 183 PRO A C 1
ATOM 1406 O O . PRO A 1 183 ? 38.782 5.319 -28.625 1.00 59.78 183 PRO A O 1
ATOM 1409 N N . ASN A 1 184 ? 36.714 5.446 -29.461 1.00 52.47 184 ASN A N 1
ATOM 1410 C CA . ASN A 1 184 ? 36.715 6.916 -29.530 1.00 52.47 184 ASN A CA 1
ATOM 1411 C C . ASN A 1 184 ? 35.728 7.556 -28.531 1.00 52.47 184 ASN A C 1
ATOM 1413 O O . ASN A 1 184 ? 34.553 7.189 -28.518 1.00 52.47 184 ASN A O 1
ATOM 1417 N N . PRO A 1 185 ? 36.168 8.529 -27.707 1.00 47.28 185 PRO A N 1
ATOM 1418 C CA . PRO A 1 185 ? 35.309 9.188 -26.725 1.00 47.28 185 PRO A CA 1
ATOM 1419 C C . PRO A 1 185 ? 34.262 10.076 -27.425 1.00 47.28 185 PRO A C 1
ATOM 1421 O O . PRO A 1 185 ? 34.624 10.821 -28.336 1.00 47.28 185 PRO A O 1
ATOM 1424 N N . PRO A 1 186 ? 32.981 10.088 -27.000 1.00 52.84 186 PRO A N 1
ATOM 1425 C CA . PRO A 1 186 ? 31.959 10.912 -27.647 1.00 52.84 186 PRO A CA 1
ATOM 1426 C C . PRO A 1 186 ? 32.011 12.403 -27.273 1.00 52.84 186 PRO A C 1
ATOM 1428 O O . PRO A 1 186 ? 31.091 13.136 -27.619 1.00 52.84 186 PRO A O 1
ATOM 1431 N N . TYR A 1 187 ? 33.064 12.889 -26.607 1.00 45.00 187 TYR A N 1
ATOM 1432 C CA . TYR A 1 187 ? 33.260 14.319 -26.360 1.00 45.00 187 TYR A CA 1
ATOM 1433 C C . TYR A 1 187 ? 34.758 14.653 -26.353 1.00 45.00 187 TYR A C 1
ATOM 1435 O O . TYR A 1 187 ? 35.524 13.909 -25.732 1.00 45.00 187 TYR A O 1
ATOM 1443 N N . PRO A 1 188 ? 35.210 15.771 -26.964 1.00 46.91 188 PRO A N 1
ATOM 1444 C CA . PRO A 1 188 ? 36.479 16.350 -26.541 1.00 46.91 188 PRO A CA 1
ATOM 1445 C C . PRO A 1 188 ? 36.389 16.564 -25.021 1.00 46.91 188 PRO A C 1
ATOM 1447 O O . PRO A 1 188 ? 35.332 16.998 -24.548 1.00 46.91 188 PRO A O 1
ATOM 1450 N N . PRO A 1 189 ? 37.431 16.234 -24.232 1.00 45.75 189 PRO A N 1
ATOM 1451 C CA . PRO A 1 189 ? 37.420 16.554 -22.814 1.00 45.75 189 PRO A CA 1
ATOM 1452 C C . PRO A 1 189 ? 37.084 18.038 -22.692 1.00 45.75 189 PRO A C 1
ATOM 1454 O O . PRO A 1 189 ? 37.756 18.874 -23.301 1.00 45.75 189 PRO A O 1
ATOM 1457 N N . TYR A 1 190 ? 36.013 18.369 -21.964 1.00 41.94 190 TYR A N 1
ATOM 1458 C CA . TYR A 1 190 ? 35.769 19.756 -21.592 1.00 41.94 190 TYR A CA 1
ATOM 1459 C C . TYR A 1 190 ? 37.078 20.262 -20.983 1.00 41.94 190 TYR A C 1
ATOM 1461 O O . TYR A 1 190 ? 37.565 19.614 -20.052 1.00 41.94 190 TYR A O 1
ATOM 1469 N N . PRO A 1 191 ? 37.686 21.350 -21.493 1.00 41.34 191 PRO A N 1
ATOM 1470 C CA . PRO A 1 191 ? 38.873 21.899 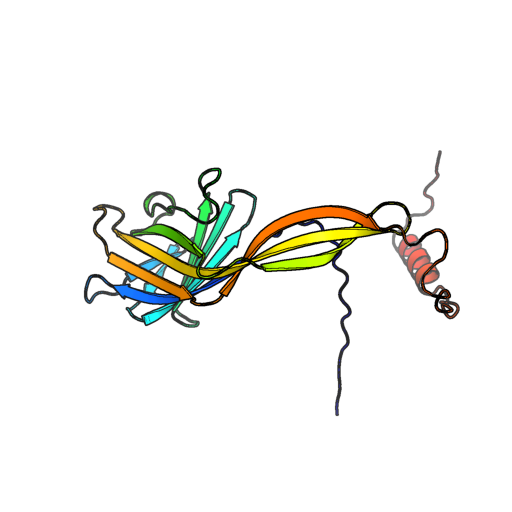-20.872 1.00 41.34 191 PRO A CA 1
ATOM 1471 C C . PRO A 1 191 ? 38.489 22.242 -19.437 1.00 41.34 191 PRO A C 1
ATOM 1473 O O . PRO A 1 191 ? 37.744 23.186 -19.171 1.00 41.34 191 PRO A O 1
ATOM 1476 N N . HIS A 1 192 ? 38.942 21.421 -18.496 1.00 36.53 192 HIS A N 1
ATOM 1477 C CA . HIS A 1 192 ? 38.903 21.791 -17.104 1.00 36.53 192 HIS A CA 1
ATOM 1478 C C . HIS A 1 192 ? 39.821 23.003 -17.005 1.00 36.53 192 HIS A C 1
ATOM 1480 O O . HIS A 1 192 ? 41.034 22.881 -17.176 1.00 36.53 192 HIS A O 1
ATOM 1486 N N . TYR A 1 193 ? 39.247 24.186 -16.774 1.00 35.62 193 TYR A N 1
ATOM 1487 C CA . TYR A 1 193 ? 40.032 25.321 -16.305 1.00 35.62 193 TYR A CA 1
ATOM 1488 C C . TYR A 1 193 ? 40.903 24.827 -15.146 1.00 35.62 193 TYR A C 1
ATOM 1490 O O . TYR A 1 193 ? 40.394 24.040 -14.336 1.00 35.62 193 TYR A O 1
ATOM 1498 N N . PRO A 1 194 ? 42.185 25.229 -15.059 1.00 40.31 194 PRO A N 1
ATOM 1499 C CA . PRO A 1 194 ? 43.052 24.803 -13.973 1.00 40.31 194 PRO A CA 1
ATOM 1500 C C . PRO A 1 194 ? 42.341 25.113 -12.659 1.00 40.31 194 PRO A C 1
ATOM 1502 O O . PRO A 1 194 ? 42.186 26.274 -12.274 1.00 40.31 194 PRO A O 1
ATOM 1505 N N . ARG A 1 195 ? 41.840 24.069 -11.989 1.00 37.59 195 ARG A N 1
ATOM 1506 C CA . ARG A 1 195 ? 41.319 24.212 -10.639 1.00 37.59 195 ARG A CA 1
ATOM 1507 C C . ARG A 1 195 ? 42.540 24.558 -9.809 1.00 37.59 195 ARG A C 1
ATOM 1509 O O . ARG A 1 195 ? 43.393 23.701 -9.593 1.00 37.59 195 ARG A O 1
ATOM 1516 N N . ARG A 1 196 ? 42.657 25.818 -9.380 1.00 42.94 196 ARG A N 1
ATOM 1517 C CA . ARG A 1 196 ? 43.543 26.140 -8.261 1.00 42.94 196 ARG A CA 1
ATOM 1518 C C . ARG A 1 196 ? 43.168 25.170 -7.145 1.00 42.94 196 ARG A C 1
ATOM 1520 O O . ARG A 1 196 ? 42.000 25.091 -6.770 1.00 42.94 196 ARG A O 1
ATOM 1527 N N . LEU A 1 197 ? 44.142 24.387 -6.701 1.00 42.06 197 LEU A N 1
ATOM 1528 C CA . LEU A 1 197 ? 44.009 23.375 -5.660 1.00 42.06 197 LEU A CA 1
ATOM 1529 C C . LEU A 1 197 ? 43.814 24.042 -4.286 1.00 42.06 197 LEU A C 1
ATOM 1531 O O . LEU A 1 197 ? 44.571 23.781 -3.362 1.00 42.06 197 LEU A O 1
ATOM 1535 N N . SER A 1 198 ? 42.792 24.886 -4.114 1.00 50.03 198 SER A N 1
ATOM 1536 C CA . SER A 1 198 ? 42.424 25.390 -2.784 1.00 50.03 198 SER A CA 1
ATOM 1537 C C . SER A 1 198 ? 42.011 24.240 -1.858 1.00 50.03 198 SER A C 1
ATOM 1539 O O . SER A 1 198 ? 42.246 24.286 -0.658 1.00 50.03 198 SER A O 1
ATOM 1541 N N . SER A 1 199 ? 41.493 23.140 -2.422 1.00 47.22 199 SER A N 1
ATOM 1542 C CA . SER A 1 199 ? 41.127 21.950 -1.651 1.00 47.22 199 SER A CA 1
ATOM 1543 C C . SER A 1 199 ? 42.326 21.144 -1.143 1.00 47.22 199 SER A C 1
ATOM 1545 O O . SER A 1 199 ? 42.168 20.396 -0.180 1.00 47.22 199 SER A O 1
ATOM 1547 N N . ALA A 1 200 ? 43.506 21.252 -1.769 1.00 46.75 200 ALA A N 1
ATOM 1548 C CA . ALA A 1 200 ? 44.707 20.577 -1.275 1.00 46.75 200 ALA A CA 1
ATOM 1549 C C . ALA A 1 200 ? 45.292 21.334 -0.076 1.00 46.75 200 ALA A C 1
ATOM 1551 O O . ALA A 1 200 ? 45.601 20.712 0.935 1.00 46.75 200 ALA A O 1
ATOM 1552 N N . GLU A 1 201 ? 45.348 22.667 -0.146 1.00 50.56 201 GLU A N 1
ATOM 1553 C CA . GLU A 1 201 ? 45.797 23.519 0.964 1.00 50.56 201 GLU A CA 1
ATOM 1554 C C . GLU A 1 201 ? 44.862 23.405 2.181 1.00 50.56 201 GLU A C 1
ATOM 1556 O O . GLU A 1 201 ? 45.339 23.229 3.302 1.00 50.56 201 GLU A O 1
ATOM 1561 N N . ASP A 1 202 ? 43.541 23.367 1.967 1.00 51.84 202 ASP A N 1
ATOM 1562 C CA . ASP A 1 202 ? 42.555 23.167 3.042 1.00 51.84 202 ASP A CA 1
ATOM 1563 C C . ASP A 1 202 ? 42.612 21.762 3.664 1.00 51.84 202 ASP A C 1
ATOM 1565 O O . ASP A 1 202 ? 42.370 21.596 4.864 1.00 51.84 202 ASP A O 1
ATOM 1569 N N . SER A 1 203 ? 42.951 20.738 2.874 1.00 50.66 203 SER A N 1
ATOM 1570 C CA . SER A 1 203 ? 43.107 19.363 3.373 1.00 50.66 203 SER A CA 1
ATOM 1571 C C . SER A 1 203 ? 44.403 19.196 4.165 1.00 50.66 203 SER A C 1
ATOM 1573 O O . SER A 1 203 ? 44.397 18.567 5.219 1.00 50.66 203 SER A O 1
ATOM 1575 N N . VAL A 1 204 ? 45.498 19.817 3.714 1.00 56.72 204 VAL A N 1
ATOM 1576 C CA . VAL A 1 204 ? 46.776 19.853 4.443 1.00 56.72 204 VAL A CA 1
ATOM 1577 C C . VAL A 1 204 ? 46.632 20.646 5.743 1.00 56.72 204 VAL A C 1
ATOM 1579 O O . VAL A 1 204 ? 47.102 20.196 6.788 1.00 56.72 204 VAL A O 1
ATOM 1582 N N . LYS A 1 205 ? 45.911 21.775 5.723 1.00 55.50 205 LYS A N 1
ATOM 1583 C CA . LYS A 1 205 ? 45.614 22.550 6.932 1.00 55.50 205 LYS A CA 1
ATOM 1584 C C . LYS A 1 205 ? 44.765 21.750 7.924 1.00 55.50 205 LYS A C 1
ATOM 1586 O O . LYS A 1 205 ? 45.109 21.710 9.098 1.00 55.50 205 LYS A O 1
ATOM 1591 N N . LYS A 1 206 ? 43.723 21.045 7.465 1.00 54.72 206 LYS A N 1
ATOM 1592 C CA . LYS A 1 206 ? 42.917 20.157 8.326 1.00 54.72 206 LYS A CA 1
ATOM 1593 C C . LYS A 1 206 ? 43.721 19.005 8.928 1.00 54.72 206 LYS A C 1
ATOM 1595 O O . LYS A 1 206 ? 43.485 18.663 10.079 1.00 54.72 206 LYS A O 1
ATOM 1600 N N . LEU A 1 207 ? 44.652 18.410 8.184 1.00 55.34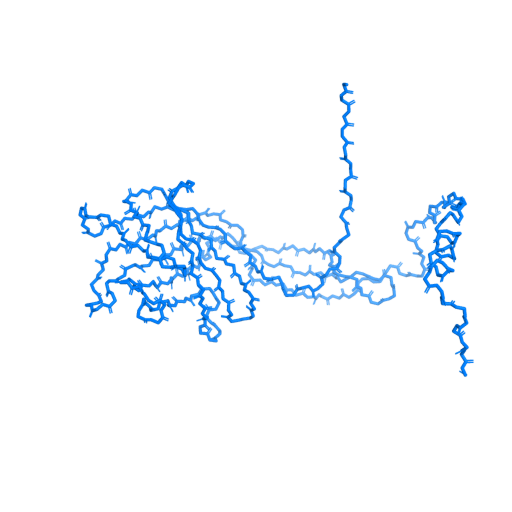 207 LEU A N 1
ATOM 1601 C CA . LEU A 1 207 ? 45.498 17.324 8.693 1.00 55.34 207 LEU A CA 1
ATOM 1602 C C . LEU A 1 207 ? 46.510 17.820 9.742 1.00 55.34 207 LEU A C 1
ATOM 1604 O O . LEU A 1 207 ? 46.714 17.144 10.750 1.00 55.34 207 LEU A O 1
ATOM 1608 N N . ASN A 1 208 ? 47.067 19.022 9.555 1.00 58.94 208 ASN A N 1
ATOM 1609 C CA . ASN A 1 208 ? 47.924 19.678 10.547 1.00 58.94 208 ASN A CA 1
ATOM 1610 C C . ASN A 1 208 ? 47.145 20.122 11.797 1.00 58.94 208 ASN A C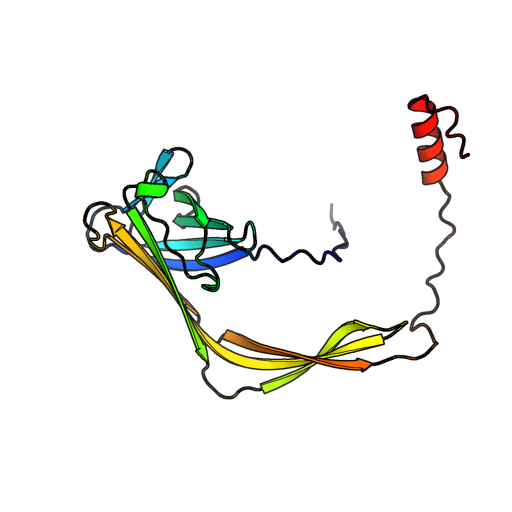 1
ATOM 1612 O O . ASN A 1 208 ? 47.615 19.900 12.911 1.00 58.94 208 ASN A O 1
ATOM 1616 N N . ASP A 1 209 ? 45.943 20.686 11.630 1.00 62.50 209 ASP A N 1
ATOM 1617 C CA . ASP A 1 209 ? 45.065 21.107 12.736 1.00 62.50 209 ASP A CA 1
ATOM 1618 C C . ASP A 1 209 ? 44.572 19.900 13.571 1.00 62.50 209 ASP A C 1
ATOM 1620 O O . ASP A 1 209 ? 44.265 20.043 14.752 1.00 62.50 209 ASP A O 1
ATOM 1624 N N . LEU A 1 210 ? 44.535 18.697 12.981 1.00 55.44 210 LEU A N 1
ATOM 1625 C CA . LEU A 1 210 ? 44.221 17.429 13.657 1.00 55.44 210 LEU A CA 1
ATOM 1626 C C . LEU A 1 210 ? 45.447 16.745 14.291 1.00 55.44 210 LEU A C 1
ATOM 1628 O O . LEU A 1 210 ? 45.317 15.649 14.834 1.00 55.44 210 LEU A O 1
ATOM 1632 N N . GLY A 1 211 ? 46.635 17.359 14.230 1.00 49.91 211 GLY A N 1
ATOM 1633 C CA . GLY A 1 211 ? 47.857 16.829 14.844 1.00 49.91 211 GLY A CA 1
ATOM 1634 C C . GLY A 1 211 ? 48.382 15.538 14.207 1.00 49.91 211 GLY A C 1
ATOM 1635 O O . GLY A 1 211 ? 49.194 14.843 14.816 1.00 49.91 211 GLY A O 1
ATOM 1636 N N . VAL A 1 212 ? 47.939 15.198 12.993 1.00 54.47 212 VAL A N 1
ATOM 1637 C CA . VAL A 1 212 ? 48.362 13.981 12.289 1.00 54.47 212 VAL A CA 1
ATOM 1638 C C . VAL A 1 212 ? 49.700 14.249 11.595 1.00 54.47 212 VAL A C 1
ATOM 1640 O O . VAL A 1 212 ? 49.776 14.427 10.380 1.00 54.47 212 VAL A O 1
ATOM 1643 N N . SER A 1 213 ? 50.783 14.307 12.371 1.00 47.41 213 SER A N 1
ATOM 1644 C CA . SER A 1 213 ? 52.144 14.388 11.840 1.00 47.41 213 SER A CA 1
ATOM 1645 C C . SER A 1 213 ? 52.695 12.986 11.564 1.00 47.41 213 SER A C 1
ATOM 1647 O O . SER A 1 213 ? 53.377 12.372 12.378 1.00 47.41 213 SER A O 1
ATOM 1649 N N . GLY A 1 214 ? 52.417 12.490 10.359 1.00 48.66 214 GLY A N 1
ATOM 1650 C CA . GLY A 1 214 ? 53.146 11.367 9.771 1.00 48.66 214 GLY A CA 1
ATOM 1651 C C . GLY A 1 214 ? 52.375 10.054 9.761 1.00 48.66 214 GLY A C 1
ATOM 1652 O O . GLY A 1 214 ? 52.532 9.213 10.640 1.00 48.66 214 GLY A O 1
ATOM 1653 N N . ILE A 1 215 ? 51.623 9.828 8.685 1.00 44.75 215 ILE A N 1
ATOM 1654 C CA . ILE A 1 215 ? 51.336 8.462 8.247 1.00 44.75 215 ILE A CA 1
ATOM 1655 C C . ILE A 1 215 ? 52.625 7.966 7.585 1.00 44.75 215 ILE A C 1
ATOM 1657 O O . ILE A 1 215 ? 52.947 8.367 6.466 1.00 44.75 215 ILE A O 1
ATOM 1661 N N . LYS A 1 216 ? 53.410 7.164 8.308 1.00 39.56 216 LYS A N 1
ATOM 1662 C CA . LYS A 1 216 ? 54.455 6.345 7.689 1.00 39.56 216 LYS A CA 1
ATOM 1663 C C . LYS A 1 216 ? 53.767 5.152 7.038 1.00 39.56 216 LYS A C 1
ATOM 1665 O O . LYS A 1 216 ? 52.990 4.465 7.694 1.00 39.56 216 LYS A O 1
ATOM 1670 N N . PHE A 1 217 ? 54.031 4.955 5.757 1.00 36.47 217 PHE A N 1
ATOM 1671 C CA . PHE A 1 217 ? 53.718 3.711 5.072 1.00 36.47 217 PHE A CA 1
ATOM 1672 C C . PHE A 1 217 ? 54.940 2.803 5.228 1.00 36.47 217 PHE A C 1
ATOM 1674 O O . PHE A 1 217 ? 56.048 3.251 4.921 1.00 36.47 217 PHE A O 1
ATOM 1681 N N . ASP A 1 218 ? 54.733 1.595 5.752 1.00 43.59 218 ASP A N 1
ATOM 1682 C CA . ASP A 1 218 ? 55.672 0.482 5.571 1.00 43.59 218 ASP A CA 1
ATOM 1683 C C . ASP A 1 218 ? 55.564 -0.057 4.135 1.00 43.59 218 ASP A C 1
ATOM 1685 O O . ASP A 1 218 ? 54.433 -0.049 3.585 1.00 43.59 218 ASP A O 1
#

Secondary structure (DSSP, 8-state):
-------------------EEEEEEEEEESSSSPEEEE-TT--EEEE-SEEEEEEEEESSSSEEEEEEEETTTEEEEEEEEPPTT-TT--EE-GGGTT-SEEEEEEEEEEE-S--EEEEEEEEEETTTEEEEEEEEEEEEEEEEEEEEEETTT--EEEEEEEEEEEEEEEEEEEEEEEE---SS-SSPPP-------HHHHHHHHHHHHTT-------

Foldseek 3Di:
DDDDDDDDDDDPDPDPAQDKDKFKWWKDFPDQAWDWWQALVRRIFTHDTGIKMWIWTRPDLFKIKIWIDDPDPGIHIYIDGADPPPVPWHKDQCVVRVTQKIKTKDKDKAFDDDKDKDWDWDDDDDPAWTFTKIWIKTFIKIKIKIWIAGNPPRHTGIMTIGIDGGDIDTPDMDGDDIDHPPDDDPDDPPPPDPPPPPVVVVVVVVCVVVVVDDDDDD

pLDDT: mean 76.31, std 21.22, range [24.56, 97.38]